Protein AF-0000000069050844 (afdb_homodimer)

Foldseek 3Di:
DPPPPPPPPPPPPPPPVPFDWDKDFADDADPDDGDPDGIDIGGPPDDPVVVVVVVCVVSVHDPPDDDDDDDDDDDDDDPPDDPVVQCVVAPGPNHRDDDDDPDDDHD/DPPPPPPPPPPPPPPPVPFDWDKDFADDADPDDGDPDGIDIDGPPDDPVVVVVVVCVVSVDDPPDDDDDDDDDDDDDDPPDDPVVQCVVAPGPNDRDDDDDPDDDHD

Sequence (214 aa):
MDEELTSEFSTSRVVTENKEKIEILLKATGNAPILKTKKWMVEKEKTVASIHEFLRKLLKLDPSDSLFLYVNQAFAPPPDQTMKNLYDCYNTDGRLILHYCKTQAWGMDEELTSEFSTSRVVTENKEKIEILLKATGNAPILKTKKWMVEKEKTVASIHEFLRKLLKLDPSDSLFLYVNQAFAPPPDQTMKNLYDCYNTDGRLILHYCKTQAWG

Secondary structure (DSSP, 8-state):
--------------------EEEEEEEE-TTSPPPS--EEEEETT-BHHHHHHHHHHHTT--TTS--EEEEEEEE---TT-BHHHHHHHH-BTTBEEEEEESS----/--------------------EEEEEEEE-TTSPPPS--EEEEETT-BHHHHHHHHHHHTT--TTS--EEEEEEEE---TT-BHHHHHHHH-BTTBEEEEEESS----

Structure (mmCIF, N/CA/C/O backbone):
data_AF-0000000069050844-model_v1
#
loop_
_entity.id
_entity.type
_entity.pdbx_description
1 polymer 'Ubiquitin-like protein ATG12'
#
loop_
_atom_site.group_PDB
_atom_site.id
_atom_site.type_symbol
_atom_site.label_atom_id
_atom_site.label_alt_id
_atom_site.label_comp_id
_atom_site.label_asym_id
_atom_site.label_entity_id
_atom_site.label_seq_id
_atom_site.pdbx_PDB_ins_code
_atom_site.Cartn_x
_atom_site.Cartn_y
_atom_site.Cartn_z
_atom_site.occupancy
_atom_site.B_iso_or_equiv
_atom_site.auth_seq_id
_atom_site.auth_comp_id
_atom_site.auth_asym_id
_atom_site.auth_atom_id
_atom_site.pdbx_PDB_model_num
ATOM 1 N N . MET A 1 1 ? 14.102 -75.125 11.586 1 36.41 1 MET A N 1
ATOM 2 C CA . MET A 1 1 ? 14.547 -73.75 11.93 1 36.41 1 MET A CA 1
ATOM 3 C C . MET A 1 1 ? 13.852 -72.75 11.055 1 36.41 1 MET A C 1
ATOM 5 O O . MET A 1 1 ? 14.109 -72.625 9.852 1 36.41 1 MET A O 1
ATOM 9 N N . ASP A 1 2 ? 12.453 -72.438 11.195 1 40.69 2 ASP A N 1
ATOM 10 C CA . ASP A 1 2 ? 11.453 -71.625 10.539 1 40.69 2 ASP A CA 1
ATOM 11 C C . ASP A 1 2 ? 11.859 -70.125 10.555 1 40.69 2 ASP A C 1
ATOM 13 O O . ASP A 1 2 ? 11.914 -69.5 11.617 1 40.69 2 ASP A O 1
ATOM 17 N N . GLU A 1 3 ? 12.953 -69.688 9.82 1 41.38 3 GLU A N 1
ATOM 18 C CA . GLU A 1 3 ? 13.297 -68.312 9.641 1 41.38 3 GLU A CA 1
ATOM 19 C C . GLU A 1 3 ? 12.078 -67.5 9.195 1 41.38 3 GLU A C 1
ATOM 21 O O . GLU A 1 3 ? 11.539 -67.688 8.109 1 41.38 3 GLU A O 1
ATOM 26 N N . GLU A 1 4 ? 11.125 -67.188 10.086 1 44.78 4 GLU A N 1
ATOM 27 C CA . GLU A 1 4 ? 10.109 -66.188 9.906 1 44.78 4 GLU A CA 1
ATOM 28 C C . GLU A 1 4 ? 10.695 -64.875 9.266 1 44.78 4 GLU A C 1
ATOM 30 O O . GLU A 1 4 ? 11.594 -64.25 9.836 1 44.78 4 GLU A O 1
ATOM 35 N N . LEU A 1 5 ? 11.016 -64.875 7.941 1 43.5 5 LEU A N 1
ATOM 36 C CA . LEU A 1 5 ? 11.242 -63.656 7.133 1 43.5 5 LEU A CA 1
ATOM 37 C C . LEU A 1 5 ? 10.25 -62.562 7.5 1 43.5 5 LEU A C 1
ATOM 39 O O . LEU A 1 5 ? 9.055 -62.688 7.227 1 43.5 5 LEU A O 1
ATOM 43 N N . THR A 1 6 ? 10.266 -62.062 8.781 1 43 6 THR A N 1
ATOM 44 C CA . THR A 1 6 ? 9.547 -60.844 9.109 1 43 6 THR A CA 1
ATOM 45 C C . THR A 1 6 ? 9.789 -59.781 8.047 1 43 6 THR A C 1
ATOM 47 O O . THR A 1 6 ? 10.938 -59.469 7.734 1 43 6 THR A O 1
ATOM 50 N N . SER A 1 7 ? 9.156 -59.844 6.863 1 42.69 7 SER A N 1
ATOM 51 C CA . SER A 1 7 ? 9.086 -58.719 5.922 1 42.69 7 SER A CA 1
ATOM 52 C C . SER A 1 7 ? 8.805 -57.406 6.641 1 42.69 7 SER A C 1
ATOM 54 O O . SER A 1 7 ? 7.797 -57.281 7.34 1 42.69 7 SER A O 1
ATOM 56 N N . GLU A 1 8 ? 9.742 -56.75 7.332 1 41.25 8 GLU A N 1
ATOM 57 C CA . GLU A 1 8 ? 9.602 -55.375 7.754 1 41.25 8 GLU A CA 1
ATOM 58 C C . GLU A 1 8 ? 9.078 -54.5 6.617 1 41.25 8 GLU A C 1
ATOM 60 O O . GLU A 1 8 ? 9.742 -54.344 5.59 1 41.25 8 GLU A O 1
ATOM 65 N N . PHE A 1 9 ? 7.859 -54.656 6.156 1 40.16 9 PHE A N 1
ATOM 66 C CA . PHE A 1 9 ? 7.227 -53.625 5.336 1 40.16 9 PHE A CA 1
ATOM 67 C C . PHE A 1 9 ? 7.547 -52.219 5.871 1 40.16 9 PHE A C 1
ATOM 69 O O . PHE A 1 9 ? 7.184 -51.875 7 1 40.16 9 PHE A O 1
ATOM 76 N N . SER A 1 10 ? 8.742 -51.719 5.633 1 43.12 10 SER A N 1
ATOM 77 C CA . SER A 1 10 ? 9.008 -50.281 5.82 1 43.12 10 SER A CA 1
ATOM 78 C C . SER A 1 10 ? 7.801 -49.438 5.406 1 43.12 10 SER A C 1
ATOM 80 O O . SER A 1 10 ? 7.348 -49.5 4.262 1 43.12 10 SER A O 1
ATOM 82 N N . THR A 1 11 ? 6.785 -49.375 6.152 1 45.06 11 THR A N 1
ATOM 83 C CA . THR A 1 11 ? 5.77 -48.344 5.98 1 45.06 11 THR A CA 1
ATOM 84 C C . THR A 1 11 ? 6.41 -47 5.551 1 45.06 11 THR A C 1
ATOM 86 O O . THR A 1 11 ? 7.121 -46.375 6.336 1 45.06 11 THR A O 1
ATOM 89 N N . SER A 1 12 ? 6.914 -46.969 4.43 1 47.62 12 SER A N 1
ATOM 90 C CA . SER A 1 12 ? 7.215 -45.625 3.906 1 47.62 12 SER A CA 1
ATOM 91 C C . SER A 1 12 ? 6.09 -44.656 4.211 1 47.62 12 SER A C 1
ATOM 93 O O . SER A 1 12 ? 4.957 -44.844 3.76 1 47.62 12 SER A O 1
ATOM 95 N N . ARG A 1 13 ? 5.98 -44.125 5.402 1 48.91 13 ARG A N 1
ATOM 96 C CA . ARG A 1 13 ? 5.113 -42.969 5.668 1 48.91 13 ARG A CA 1
ATOM 97 C C . ARG A 1 13 ? 5.152 -41.969 4.516 1 48.91 13 ARG A C 1
ATOM 99 O O . ARG A 1 13 ? 6.203 -41.406 4.223 1 48.91 13 ARG A O 1
ATOM 106 N N . VAL A 1 14 ? 4.449 -42.188 3.512 1 54 14 VAL A N 1
ATOM 107 C CA . VAL A 1 14 ? 4.172 -41.062 2.613 1 54 14 VAL A CA 1
ATOM 108 C C . VAL A 1 14 ? 3.877 -39.812 3.428 1 54 14 VAL A C 1
ATOM 110 O O . VAL A 1 14 ? 2.936 -39.781 4.223 1 54 14 VAL A O 1
ATOM 113 N N . VAL A 1 15 ? 4.82 -39.125 4.043 1 51.12 15 VAL A N 1
ATOM 114 C CA . VAL A 1 15 ? 4.641 -37.812 4.605 1 51.12 15 VAL A CA 1
ATOM 115 C C . VAL A 1 15 ? 3.705 -37 3.719 1 51.12 15 VAL A C 1
ATOM 117 O O . VAL A 1 15 ? 4.023 -36.719 2.557 1 51.12 15 VAL A O 1
ATOM 120 N N . THR A 1 16 ? 2.498 -37.344 3.652 1 56.53 16 THR A N 1
ATOM 121 C CA . THR A 1 16 ? 1.563 -36.406 3.061 1 56.53 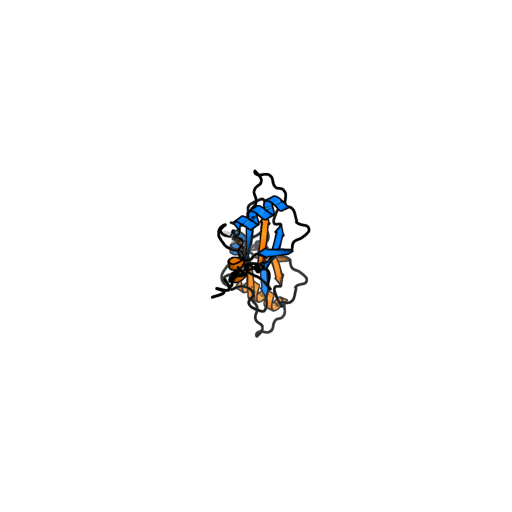16 THR A CA 1
ATOM 122 C C . THR A 1 16 ? 1.941 -34.969 3.434 1 56.53 16 THR A C 1
ATOM 124 O O . THR A 1 16 ? 2.047 -34.625 4.617 1 56.53 16 THR A O 1
ATOM 127 N N . GLU A 1 17 ? 2.951 -34.406 2.697 1 60.12 17 GLU A N 1
ATOM 128 C CA . GLU A 1 17 ? 3.459 -33.062 2.953 1 60.12 17 GLU A CA 1
ATOM 129 C C . GLU A 1 17 ? 2.318 -32.094 3.221 1 60.12 17 GLU A C 1
ATOM 131 O O . GLU A 1 17 ? 1.502 -31.812 2.336 1 60.12 17 GLU A O 1
ATOM 136 N N . ASN A 1 18 ? 1.624 -32.25 4.27 1 70.38 18 ASN A N 1
ATOM 137 C CA . ASN A 1 18 ? 0.7 -31.203 4.695 1 70.38 18 ASN A CA 1
ATOM 138 C C . ASN A 1 18 ? 1.249 -29.812 4.387 1 70.38 18 ASN A C 1
ATOM 140 O O . ASN A 1 18 ? 2.143 -29.312 5.082 1 70.38 18 ASN A O 1
ATOM 144 N N . LYS A 1 19 ? 0.951 -29.375 3.123 1 88.19 19 LYS A N 1
ATOM 145 C CA . LYS A 1 19 ? 1.467 -28.078 2.689 1 88.19 19 LYS A CA 1
ATOM 146 C C . LYS A 1 19 ? 0.766 -26.938 3.418 1 88.19 19 LYS A C 1
ATOM 148 O O . LYS A 1 19 ? -0.441 -26.75 3.264 1 88.19 19 LYS A O 1
ATOM 153 N N . GLU A 1 20 ? 1.451 -26.312 4.297 1 96.62 20 GLU A N 1
ATOM 154 C CA . GLU A 1 20 ? 0.932 -25.141 4.988 1 96.62 20 GLU A CA 1
ATOM 155 C C . GLU A 1 20 ? 0.6 -24.016 4.004 1 96.62 20 GLU A C 1
ATOM 157 O O . GLU A 1 20 ? 1.312 -23.828 3.018 1 96.62 20 GLU A O 1
ATOM 162 N N . LYS A 1 21 ? -0.543 -23.391 4.293 1 98.5 21 LYS A N 1
ATOM 163 C CA . LYS A 1 21 ? -0.986 -22.344 3.381 1 98.5 21 LYS A CA 1
ATOM 164 C C . LYS A 1 21 ? -1.14 -21.016 4.113 1 98.5 21 LYS A C 1
ATOM 166 O O . LYS A 1 21 ? -1.252 -20.984 5.34 1 98.5 21 LYS A O 1
ATOM 171 N N . ILE A 1 22 ? -1.087 -19.938 3.369 1 98.44 22 ILE A N 1
ATOM 172 C CA . ILE A 1 22 ? -1.385 -18.594 3.842 1 98.44 22 ILE A CA 1
ATOM 173 C C . ILE A 1 22 ? -2.488 -17.969 2.984 1 98.44 22 ILE A C 1
ATOM 175 O O . ILE A 1 22 ? -2.723 -18.406 1.854 1 98.44 22 ILE A O 1
ATOM 179 N N . GLU A 1 23 ? -3.117 -17.016 3.545 1 98.62 23 GLU A N 1
ATOM 180 C CA . GLU A 1 23 ? -4.125 -16.281 2.787 1 98.62 23 GLU A CA 1
ATOM 181 C C . GLU A 1 23 ? -3.508 -15.078 2.068 1 98.62 23 GLU A C 1
ATOM 183 O O . GLU A 1 23 ? -2.729 -14.328 2.656 1 98.62 23 GLU A O 1
ATOM 188 N N . ILE A 1 24 ? -3.891 -14.961 0.761 1 98.69 24 ILE A N 1
ATOM 189 C CA . ILE A 1 24 ? -3.516 -13.758 0.02 1 98.69 24 ILE A CA 1
ATOM 190 C C . ILE A 1 24 ? -4.77 -13.062 -0.502 1 98.69 24 ILE A C 1
ATOM 192 O O . ILE A 1 24 ? -5.789 -13.711 -0.749 1 98.69 24 ILE A O 1
ATOM 196 N N . LEU A 1 25 ? -4.727 -11.773 -0.571 1 98.25 25 LEU A N 1
ATOM 197 C CA . LEU A 1 25 ? -5.734 -10.961 -1.237 1 98.25 25 LEU A CA 1
ATOM 198 C C . LEU A 1 25 ? -5.199 -10.398 -2.553 1 98.25 25 LEU A C 1
ATOM 200 O O . LEU A 1 25 ? -4.156 -9.742 -2.574 1 98.25 25 LEU A O 1
ATOM 204 N N . LEU A 1 26 ? -5.883 -10.672 -3.615 1 98.31 26 LEU A N 1
ATOM 205 C CA . LEU A 1 26 ? -5.504 -10.164 -4.93 1 98.31 26 LEU A CA 1
ATOM 206 C C . LEU A 1 26 ? -6.312 -8.922 -5.285 1 98.31 26 LEU A C 1
ATOM 208 O O . LEU A 1 26 ? -7.547 -8.969 -5.316 1 98.31 26 LEU A O 1
ATOM 212 N N . LYS A 1 27 ? -5.594 -7.828 -5.566 1 97.12 27 LYS A N 1
ATOM 213 C CA . LYS A 1 27 ? -6.25 -6.562 -5.875 1 97.12 27 LYS A CA 1
ATOM 214 C C . LYS A 1 27 ? -5.852 -6.059 -7.258 1 97.12 27 LYS A C 1
ATOM 216 O O . LYS A 1 27 ? -4.664 -5.906 -7.555 1 97.12 27 LYS A O 1
ATOM 221 N N . ALA A 1 28 ? -6.879 -5.793 -8.086 1 96.88 28 ALA A N 1
ATOM 222 C CA . ALA A 1 28 ? -6.633 -5.191 -9.398 1 96.88 28 ALA A CA 1
ATOM 223 C C . ALA A 1 28 ? -6.234 -3.727 -9.258 1 96.88 28 ALA A C 1
ATOM 225 O O . ALA A 1 28 ? -6.805 -2.992 -8.453 1 96.88 28 ALA A O 1
ATOM 226 N N . THR A 1 29 ? -5.246 -3.32 -10.047 1 93 29 THR A N 1
ATOM 227 C CA . THR A 1 29 ? -4.793 -1.936 -10.094 1 93 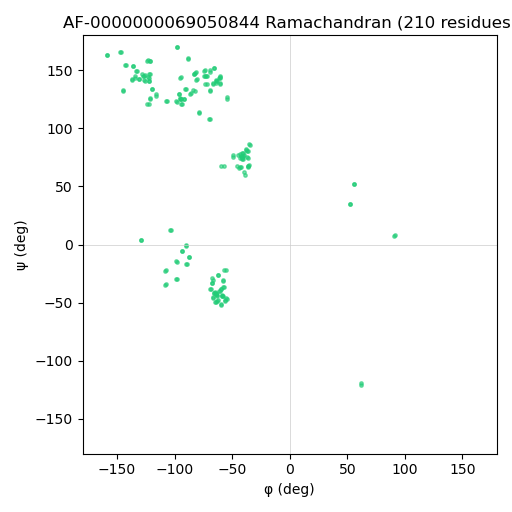29 THR A CA 1
ATOM 228 C C . THR A 1 29 ? -4.809 -1.411 -11.531 1 93 29 THR A C 1
ATOM 230 O O . THR A 1 29 ? -4.52 -2.152 -12.469 1 93 29 THR A O 1
ATOM 233 N N . GLY A 1 30 ? -5.133 -0.081 -11.586 1 87.69 30 GLY A N 1
ATOM 234 C CA . GLY A 1 30 ? -5.207 0.5 -12.914 1 87.69 30 GLY A CA 1
ATOM 235 C C . GLY A 1 30 ? -6.27 -0.144 -13.789 1 87.69 30 GLY A C 1
ATOM 236 O O . GLY A 1 30 ? -7.434 -0.234 -13.391 1 87.69 30 GLY A O 1
ATOM 237 N N . ASN A 1 31 ? -5.781 -0.715 -14.977 1 88.56 31 ASN A N 1
ATOM 238 C CA . ASN A 1 31 ? -6.727 -1.206 -15.969 1 88.56 31 ASN A CA 1
ATOM 239 C C . ASN A 1 31 ? -6.832 -2.729 -15.945 1 88.56 31 ASN A C 1
ATOM 241 O O . ASN A 1 31 ? -7.391 -3.334 -16.859 1 88.56 31 ASN A O 1
ATOM 245 N N . ALA A 1 32 ? -6.332 -3.344 -14.977 1 95.44 32 ALA A N 1
ATOM 246 C CA . ALA A 1 32 ? -6.398 -4.801 -14.898 1 95.44 32 ALA A CA 1
ATOM 247 C C . ALA A 1 32 ? -7.816 -5.27 -14.586 1 95.44 32 ALA A C 1
ATOM 249 O O . ALA A 1 32 ? -8.547 -4.602 -13.844 1 95.44 32 ALA A O 1
ATOM 250 N N . PRO A 1 33 ? -8.234 -6.395 -15.125 1 96.44 33 PRO A N 1
ATOM 251 C CA . PRO A 1 33 ? -9.562 -6.918 -14.812 1 96.44 33 PRO A CA 1
ATOM 252 C C . PRO A 1 33 ? -9.719 -7.301 -13.344 1 96.44 33 PRO A C 1
ATOM 254 O O . PRO A 1 33 ? -8.82 -7.918 -12.766 1 96.44 33 PRO A O 1
ATOM 257 N N . ILE A 1 34 ? -10.875 -7.008 -12.805 1 96.44 34 ILE A N 1
ATOM 258 C CA . ILE A 1 34 ? -11.133 -7.305 -11.398 1 96.44 34 ILE A CA 1
ATOM 259 C C . ILE A 1 34 ? -11.586 -8.758 -11.258 1 96.44 34 ILE A C 1
ATOM 261 O O . ILE A 1 34 ? -12.5 -9.195 -11.953 1 96.44 34 ILE A O 1
ATOM 265 N N . LEU A 1 35 ? -11.023 -9.438 -10.336 1 97.19 35 LEU A N 1
ATOM 266 C CA . LEU A 1 35 ? -11.398 -10.812 -10.047 1 97.19 35 LEU A CA 1
ATOM 267 C C . LEU A 1 35 ? -12.641 -10.867 -9.172 1 97.19 35 LEU A C 1
ATOM 269 O O . LEU A 1 35 ? -12.789 -10.062 -8.25 1 97.19 35 LEU A O 1
ATOM 273 N N . LYS A 1 36 ? -13.508 -11.789 -9.422 1 95.75 36 LYS A N 1
ATOM 274 C CA . LYS A 1 36 ? -14.68 -12.016 -8.586 1 95.75 36 LYS A CA 1
ATOM 275 C C . LYS A 1 36 ? -14.273 -12.461 -7.184 1 95.75 36 LYS A C 1
ATOM 277 O O . LYS A 1 36 ? -14.789 -11.938 -6.191 1 95.75 36 LYS A O 1
ATOM 282 N N . THR A 1 37 ? -13.391 -13.453 -7.148 1 96.62 37 THR A N 1
ATOM 283 C CA . THR A 1 37 ? -12.82 -13.906 -5.883 1 96.62 37 THR A CA 1
ATOM 284 C C . THR A 1 37 ? -11.484 -13.219 -5.609 1 96.62 37 THR A C 1
ATOM 286 O O . THR A 1 37 ? -10.547 -13.352 -6.395 1 96.62 37 THR A O 1
ATOM 289 N N . LYS A 1 38 ? -11.391 -12.609 -4.469 1 96.06 38 LYS A N 1
ATOM 290 C CA . LYS A 1 38 ? -10.172 -11.852 -4.203 1 96.06 38 LYS A CA 1
ATOM 291 C C . LYS A 1 38 ? -9.305 -12.562 -3.162 1 96.06 38 LYS A C 1
ATOM 293 O O . LYS A 1 38 ? -8.117 -12.273 -3.037 1 96.06 38 LYS A O 1
ATOM 298 N N . LYS A 1 39 ? -9.852 -13.398 -2.35 1 97.81 39 LYS A N 1
ATOM 299 C CA . LYS A 1 39 ? -9.125 -14.125 -1.312 1 97.81 39 LYS A CA 1
ATOM 300 C C . LYS A 1 39 ? -8.727 -15.523 -1.794 1 97.81 39 LYS A C 1
ATOM 302 O O . LYS A 1 39 ? -9.547 -16.25 -2.354 1 97.81 39 LYS A O 1
ATOM 307 N N . TRP A 1 40 ? -7.5 -15.812 -1.619 1 98.44 40 TRP A N 1
ATOM 308 C CA . TRP A 1 40 ? -6.98 -17.094 -2.072 1 98.44 40 TRP A CA 1
ATOM 309 C C . TRP A 1 40 ? -6.055 -17.703 -1.025 1 98.44 40 TRP A C 1
ATOM 311 O O . TRP A 1 40 ? -5.262 -17 -0.401 1 98.44 40 TRP A O 1
ATOM 321 N N . MET A 1 41 ? -6.082 -19.031 -0.829 1 98.5 41 MET A N 1
ATOM 322 C CA . MET A 1 41 ? -5.117 -19.766 -0.02 1 98.5 41 MET A CA 1
ATOM 323 C C . MET A 1 41 ? -3.957 -20.266 -0.875 1 98.5 41 MET A C 1
ATOM 325 O O . MET A 1 41 ? -4.164 -20.953 -1.869 1 98.5 41 MET A O 1
ATOM 329 N N . VAL A 1 42 ? -2.811 -19.922 -0.466 1 98.56 42 VAL A N 1
ATOM 330 C CA . VAL A 1 42 ? -1.641 -20.266 -1.263 1 98.56 42 VAL A CA 1
ATOM 331 C C . VAL A 1 42 ? -0.634 -21.016 -0.396 1 98.56 42 VAL A C 1
ATOM 333 O O . VAL A 1 42 ? -0.409 -20.656 0.761 1 98.56 42 VAL A O 1
ATOM 336 N N . GLU A 1 43 ? -0.014 -22.016 -1.009 1 98.5 43 GLU A N 1
ATOM 337 C CA . GLU A 1 43 ? 1.049 -22.719 -0.307 1 98.5 43 GLU A CA 1
ATOM 338 C C . GLU A 1 43 ? 2.23 -21.812 -0.011 1 98.5 43 GLU A C 1
ATOM 340 O O . GLU A 1 43 ? 2.695 -21.078 -0.894 1 98.5 43 GLU A O 1
ATOM 345 N N . LYS A 1 44 ? 2.766 -22.016 1.134 1 97.88 44 LYS A N 1
ATOM 346 C CA . LYS A 1 44 ? 3.822 -21.125 1.622 1 97.88 44 LYS A CA 1
ATOM 347 C C . LYS A 1 44 ? 5.09 -21.281 0.783 1 97.88 44 LYS A C 1
ATOM 349 O O . LYS A 1 44 ? 5.84 -20.312 0.607 1 97.88 44 LYS A O 1
ATOM 354 N N . GLU A 1 45 ? 5.328 -22.422 0.228 1 98.31 45 GLU A N 1
ATOM 355 C CA . GLU A 1 45 ? 6.602 -22.703 -0.427 1 98.31 45 GLU A CA 1
ATOM 356 C C . GLU A 1 45 ? 6.582 -22.266 -1.887 1 98.31 45 GLU A C 1
ATOM 358 O O . GLU A 1 45 ? 7.625 -22.219 -2.541 1 98.31 45 GLU A O 1
ATOM 363 N N . LYS A 1 46 ? 5.449 -21.938 -2.395 1 98.56 46 LYS A N 1
ATOM 364 C CA . LYS A 1 46 ? 5.379 -21.469 -3.77 1 98.56 46 LYS A CA 1
ATOM 365 C C . LYS A 1 46 ? 6.105 -20.125 -3.922 1 98.56 46 LYS A C 1
ATOM 367 O O . LYS A 1 46 ? 6.152 -19.328 -2.984 1 98.56 46 LYS A O 1
ATOM 372 N N . THR A 1 47 ? 6.625 -19.844 -5.117 1 98.88 47 THR A N 1
ATOM 373 C CA . THR A 1 47 ? 7.363 -18.609 -5.395 1 98.88 47 THR A CA 1
ATOM 374 C C . THR A 1 47 ? 6.457 -17.578 -6.059 1 98.88 47 THR A C 1
ATOM 376 O O . THR A 1 47 ? 5.352 -17.906 -6.492 1 98.88 47 THR A O 1
ATOM 379 N N . VAL A 1 48 ? 6.93 -16.375 -6.176 1 98.94 48 VAL A N 1
ATOM 380 C CA . VAL A 1 48 ? 6.25 -15.289 -6.863 1 98.94 48 VAL A CA 1
ATOM 381 C C . VAL A 1 48 ? 6.012 -15.664 -8.32 1 98.94 48 VAL A C 1
ATOM 383 O O . VAL A 1 48 ? 4.941 -15.398 -8.875 1 98.94 48 VAL A O 1
ATOM 386 N N . ALA A 1 49 ? 7.004 -16.344 -8.906 1 98.88 49 ALA A N 1
ATOM 387 C CA . ALA A 1 49 ? 6.879 -16.781 -10.289 1 98.88 49 ALA A CA 1
ATOM 388 C C . ALA A 1 49 ? 5.691 -17.719 -10.469 1 98.88 49 ALA A C 1
ATOM 390 O O . ALA A 1 49 ? 4.953 -17.625 -11.453 1 98.88 49 ALA A O 1
ATOM 391 N N . SER A 1 50 ? 5.512 -18.562 -9.547 1 98.75 50 SER A N 1
ATOM 392 C CA . SER A 1 50 ? 4.387 -19.484 -9.594 1 98.75 50 SER A CA 1
ATOM 393 C C . SER A 1 50 ? 3.055 -18.75 -9.516 1 98.75 50 SER A C 1
ATOM 395 O O . SER A 1 50 ? 2.105 -19.094 -10.219 1 98.75 50 SER A O 1
ATOM 397 N N . ILE A 1 51 ? 2.959 -17.781 -8.664 1 98.81 51 ILE A N 1
ATOM 398 C CA . ILE A 1 51 ? 1.74 -16.984 -8.516 1 98.81 51 ILE A CA 1
ATOM 399 C C . ILE A 1 51 ? 1.48 -16.188 -9.789 1 98.81 51 ILE A C 1
ATOM 401 O O . ILE A 1 51 ? 0.335 -16.078 -10.227 1 98.81 51 ILE A O 1
ATOM 405 N N . HIS A 1 52 ? 2.514 -15.672 -10.297 1 98.75 52 HIS A N 1
ATOM 406 C CA . HIS A 1 52 ? 2.42 -14.945 -11.555 1 98.75 52 HIS A CA 1
ATOM 407 C C . HIS A 1 52 ? 1.822 -15.82 -12.648 1 98.75 52 HIS A C 1
ATOM 409 O O . HIS A 1 52 ? 0.884 -15.406 -13.336 1 98.75 52 HIS A O 1
ATOM 415 N N . GLU A 1 53 ? 2.34 -17.047 -12.797 1 98.69 53 GLU A N 1
ATOM 416 C CA . GLU A 1 53 ? 1.831 -17.969 -13.797 1 98.69 53 GLU A CA 1
ATOM 417 C C . GLU A 1 53 ? 0.375 -18.344 -13.523 1 98.69 53 GLU A C 1
ATOM 419 O O . GLU A 1 53 ? -0.44 -18.406 -14.445 1 98.69 53 GLU A O 1
ATOM 424 N N . PHE A 1 54 ? 0.116 -18.594 -12.273 1 98.62 54 PHE A N 1
ATOM 425 C CA . PHE A 1 54 ? -1.241 -18.891 -11.836 1 98.62 54 PHE A CA 1
ATOM 426 C C . PHE A 1 54 ? -2.205 -17.797 -12.258 1 98.62 54 PHE A C 1
ATOM 428 O O . PHE A 1 54 ? -3.273 -18.078 -12.805 1 98.62 54 PHE A O 1
ATOM 435 N N . LEU A 1 55 ? -1.849 -16.578 -12.047 1 98.56 55 LEU A N 1
ATOM 436 C CA . LEU A 1 55 ? -2.709 -15.438 -12.328 1 98.56 55 LEU A CA 1
ATOM 437 C C . LEU A 1 55 ? -2.906 -15.258 -13.828 1 98.56 55 LEU A C 1
ATOM 439 O O . LEU A 1 55 ? -4.004 -14.922 -14.281 1 98.56 55 LEU A O 1
ATOM 443 N N . ARG A 1 56 ? -1.853 -15.492 -14.586 1 98.56 56 ARG A N 1
ATOM 444 C CA . ARG A 1 56 ? -1.999 -15.422 -16.031 1 98.56 56 ARG A CA 1
ATOM 445 C C . ARG A 1 56 ? -3.059 -16.406 -16.531 1 98.56 56 ARG A C 1
ATOM 447 O O . ARG A 1 56 ? -3.887 -16.062 -17.375 1 98.56 56 ARG A O 1
ATOM 454 N N . LYS A 1 57 ? -3.002 -17.609 -15.977 1 98.38 57 LYS A N 1
ATOM 455 C CA . LYS A 1 57 ? -3.963 -18.641 -16.359 1 98.38 57 LYS A CA 1
ATOM 456 C C . LYS A 1 57 ? -5.375 -18.266 -15.898 1 98.38 57 LYS A C 1
ATOM 458 O O . LYS A 1 57 ? -6.336 -18.422 -16.656 1 98.38 57 LYS A O 1
ATOM 463 N N . LEU A 1 58 ? -5.492 -17.812 -14.656 1 97.81 58 LEU A N 1
ATOM 464 C CA . LEU A 1 58 ? -6.773 -17.438 -14.07 1 97.81 58 LEU A CA 1
ATOM 465 C C . LEU A 1 58 ? -7.457 -16.359 -14.898 1 97.81 58 LEU A C 1
ATOM 467 O O . LEU A 1 58 ? -8.672 -16.406 -15.117 1 97.81 58 LEU A O 1
ATOM 471 N N . LEU A 1 59 ? -6.648 -15.438 -15.445 1 97.94 59 LEU A N 1
ATOM 472 C CA . LEU A 1 59 ? -7.168 -14.289 -16.188 1 97.94 59 LEU A CA 1
ATOM 473 C C . LEU A 1 59 ? -7.223 -14.594 -17.688 1 97.94 59 LEU A C 1
ATOM 475 O O . LEU A 1 59 ? -7.672 -13.766 -18.469 1 97.94 59 LEU A O 1
ATOM 479 N N . LYS A 1 60 ? -6.707 -15.742 -18.016 1 97.81 60 LYS A N 1
ATOM 480 C CA . LYS A 1 60 ? -6.68 -16.188 -19.406 1 97.81 60 LYS A CA 1
ATOM 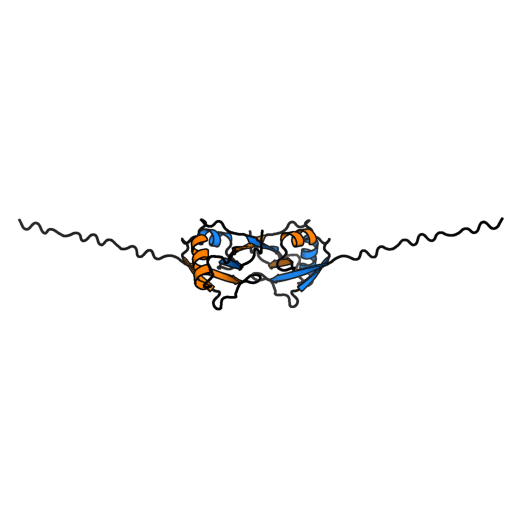481 C C . LYS A 1 60 ? -5.988 -15.164 -20.297 1 97.81 60 LYS A C 1
ATOM 483 O O . LYS A 1 60 ? -6.531 -14.766 -21.328 1 97.81 60 LYS A O 1
ATOM 488 N N . LEU A 1 61 ? -4.824 -14.75 -19.969 1 97.94 61 LEU A N 1
ATOM 489 C CA . LEU A 1 61 ? -4.098 -13.711 -20.672 1 97.94 61 LEU A CA 1
ATOM 490 C C . LEU A 1 61 ? -3.369 -14.281 -21.891 1 97.94 61 LEU A C 1
ATOM 492 O O . LEU A 1 61 ? -2.832 -15.391 -21.828 1 97.94 61 LEU A O 1
ATOM 496 N N . ASP A 1 62 ? -3.305 -13.438 -22.875 1 97.94 62 ASP A N 1
ATOM 497 C CA . ASP A 1 62 ? -2.461 -13.766 -24.016 1 97.94 62 ASP A CA 1
ATOM 498 C C . ASP A 1 62 ? -0.982 -13.727 -23.641 1 97.94 62 ASP A C 1
ATOM 500 O O . ASP A 1 62 ? -0.575 -12.93 -22.797 1 97.94 62 ASP A O 1
ATOM 504 N N . PRO A 1 63 ? -0.184 -14.594 -24.312 1 97 63 PRO A N 1
ATOM 505 C CA . PRO A 1 63 ? 1.256 -14.586 -24.047 1 97 63 PRO A CA 1
ATOM 506 C C . PRO A 1 63 ? 1.889 -13.211 -24.25 1 97 63 PRO A C 1
ATOM 508 O O . PRO A 1 63 ? 2.889 -12.891 -23.594 1 97 63 PRO A O 1
ATOM 511 N N . SER A 1 64 ? 1.278 -12.328 -25.016 1 97.69 64 SER A N 1
ATOM 512 C CA . SER A 1 64 ? 1.838 -11.016 -25.312 1 97.69 64 SER A CA 1
ATOM 513 C C . SER A 1 64 ? 1.403 -9.984 -24.281 1 97.69 64 SER A C 1
ATOM 515 O O . SER A 1 64 ? 1.961 -8.891 -24.203 1 97.69 64 SER A O 1
ATOM 517 N N . ASP A 1 65 ? 0.361 -10.367 -23.547 1 97.75 65 ASP A N 1
ATOM 518 C CA . ASP A 1 65 ? -0.117 -9.438 -22.531 1 97.75 65 ASP A CA 1
ATOM 519 C C . ASP A 1 65 ? 0.914 -9.258 -21.422 1 97.75 65 ASP A C 1
ATOM 521 O O . ASP A 1 65 ? 1.55 -10.227 -21 1 97.75 65 ASP A O 1
ATOM 525 N N . SER A 1 66 ? 1.037 -7.984 -21 1 97.75 66 SER A N 1
ATOM 526 C CA . SER A 1 66 ? 1.851 -7.734 -19.812 1 97.75 66 SER A CA 1
ATOM 527 C C . SER A 1 66 ? 1.056 -7.984 -18.547 1 97.75 66 SER A C 1
ATOM 529 O O . SER A 1 66 ? -0.17 -7.848 -18.531 1 97.75 66 SER A O 1
ATOM 531 N N . LEU A 1 67 ? 1.771 -8.43 -17.547 1 98.06 67 LEU A N 1
ATOM 532 C CA . LEU A 1 67 ? 1.237 -8.562 -16.188 1 98.06 67 LEU A CA 1
ATOM 533 C C . LEU A 1 67 ? 2.307 -8.242 -15.148 1 98.06 67 LEU A C 1
ATOM 535 O O . LEU A 1 67 ? 3.43 -8.75 -15.234 1 98.06 67 LEU A O 1
ATOM 539 N N . PHE A 1 68 ? 1.914 -7.43 -14.188 1 98 68 PHE A N 1
ATOM 540 C CA . PHE A 1 68 ? 2.795 -7.055 -13.086 1 98 68 PHE A CA 1
ATOM 541 C C . PHE A 1 68 ? 2.174 -7.426 -11.75 1 98 68 PHE A C 1
ATOM 543 O O . PHE A 1 68 ? 0.963 -7.293 -11.562 1 98 68 PHE A O 1
ATOM 550 N N . LEU A 1 69 ? 3.025 -7.883 -10.898 1 98.25 69 LEU A N 1
ATOM 551 C CA . LEU A 1 69 ? 2.645 -8.219 -9.523 1 98.25 69 LEU A CA 1
ATOM 552 C C . LEU A 1 69 ? 3.436 -7.387 -8.523 1 98.25 69 LEU A C 1
ATOM 554 O O . LEU A 1 69 ? 4.648 -7.215 -8.672 1 98.25 69 LEU A O 1
ATOM 558 N N . TYR A 1 70 ? 2.707 -6.84 -7.52 1 97.94 70 TYR A N 1
ATOM 559 C CA . TYR A 1 70 ? 3.34 -6.027 -6.488 1 97.94 70 TYR A CA 1
ATOM 560 C C . TYR A 1 70 ? 2.914 -6.48 -5.098 1 97.94 70 TYR A C 1
ATOM 562 O O . TYR A 1 70 ? 1.751 -6.828 -4.883 1 97.94 70 TYR A O 1
ATOM 570 N N . VAL A 1 71 ? 3.818 -6.445 -4.176 1 98.06 71 VAL A N 1
ATOM 571 C CA . VAL A 1 71 ? 3.496 -6.621 -2.766 1 98.06 71 VAL A CA 1
ATOM 572 C C . VAL A 1 71 ? 3.104 -5.277 -2.154 1 98.06 71 VAL A C 1
ATOM 574 O O . VAL A 1 71 ? 3.803 -4.277 -2.332 1 98.06 71 VAL A O 1
ATOM 577 N N . ASN A 1 72 ? 1.979 -5.301 -1.479 1 95.5 72 ASN A N 1
ATOM 578 C CA . ASN A 1 72 ? 1.57 -4.102 -0.755 1 95.5 72 ASN A CA 1
ATOM 579 C C . ASN A 1 72 ? 2.484 -3.824 0.435 1 95.5 72 ASN A C 1
ATOM 581 O O . ASN A 1 72 ? 2.752 -4.719 1.238 1 95.5 72 ASN A O 1
ATOM 585 N N . GLN A 1 73 ? 2.877 -2.609 0.506 1 93.75 73 GLN A N 1
ATOM 586 C CA . GLN A 1 73 ? 3.676 -2.178 1.65 1 93.75 73 GLN A CA 1
ATOM 587 C C . GLN A 1 73 ? 3.379 -0.726 2.012 1 93.75 73 GLN A C 1
ATOM 589 O O . GLN A 1 73 ? 2.594 -0.06 1.334 1 93.75 73 GLN A O 1
ATOM 594 N N . ALA A 1 74 ? 3.795 -0.314 3.164 1 94.94 74 ALA A N 1
ATOM 595 C CA . ALA A 1 74 ? 3.783 1.086 3.582 1 94.94 74 ALA A CA 1
ATOM 596 C C . ALA A 1 74 ? 5.016 1.421 4.414 1 94.94 74 ALA A C 1
ATOM 598 O O . ALA A 1 74 ? 5.695 0.523 4.918 1 94.94 74 ALA A O 1
ATOM 599 N N . PHE A 1 75 ? 5.402 2.678 4.41 1 95.56 75 PHE A N 1
ATOM 600 C CA . PHE A 1 75 ? 6.535 3.096 5.227 1 95.56 75 PHE A CA 1
ATOM 601 C C . PHE A 1 75 ? 6.23 4.406 5.945 1 95.56 75 PHE A C 1
ATOM 603 O O . PHE A 1 75 ? 5.398 5.191 5.484 1 95.56 75 PHE A O 1
ATOM 610 N N . ALA A 1 76 ? 6.91 4.559 7.078 1 97.5 76 ALA A N 1
ATOM 611 C CA . ALA A 1 76 ? 6.797 5.828 7.797 1 97.5 76 ALA A CA 1
ATOM 612 C C . ALA A 1 76 ? 7.668 6.902 7.148 1 97.5 76 ALA A C 1
ATOM 614 O O . ALA A 1 76 ? 8.898 6.812 7.172 1 97.5 76 ALA A O 1
ATOM 615 N N . PRO A 1 77 ? 7.02 7.875 6.602 1 98.19 77 PRO A N 1
ATOM 616 C CA . PRO A 1 77 ? 7.84 8.922 5.992 1 98.19 77 PRO A CA 1
ATOM 617 C C . PRO A 1 77 ? 8.516 9.82 7.031 1 98.19 77 PRO A C 1
ATOM 619 O O . PRO A 1 77 ? 7.977 10.016 8.125 1 98.19 77 PRO A O 1
ATOM 622 N N . PRO A 1 78 ? 9.719 10.398 6.711 1 98.5 78 PRO A N 1
ATOM 623 C CA . PRO A 1 78 ? 10.352 11.352 7.629 1 98.5 78 PRO A CA 1
ATOM 624 C C . PRO A 1 78 ? 9.492 12.586 7.871 1 98.5 78 PRO A C 1
ATOM 626 O O . PRO A 1 78 ? 8.844 13.086 6.945 1 98.5 78 PRO A O 1
ATOM 629 N N . PRO A 1 79 ? 9.516 13.062 9.062 1 98.62 79 PRO A N 1
ATOM 630 C CA . PRO A 1 79 ? 8.633 14.172 9.43 1 98.62 79 PRO A CA 1
ATOM 631 C C . PRO A 1 79 ? 8.922 15.438 8.633 1 98.62 79 PRO A C 1
ATOM 633 O O . PRO A 1 79 ? 8.031 16.266 8.438 1 98.62 79 PRO A O 1
ATOM 636 N N . ASP A 1 80 ? 10.195 15.594 8.141 1 98.81 80 ASP A N 1
ATOM 637 C CA . ASP A 1 80 ? 10.57 16.844 7.469 1 98.81 80 ASP A CA 1
ATOM 638 C C . ASP A 1 80 ? 10.297 16.75 5.969 1 98.81 80 ASP A C 1
ATOM 640 O O . ASP A 1 80 ? 10.461 17.734 5.246 1 98.81 80 ASP A O 1
ATOM 644 N N . GLN A 1 81 ? 9.812 15.656 5.477 1 98.62 81 GLN A N 1
ATOM 645 C CA . GLN A 1 81 ? 9.5 15.5 4.059 1 98.62 81 GLN A CA 1
ATOM 646 C C . GLN A 1 81 ? 8.25 16.281 3.682 1 98.62 81 GLN A C 1
ATOM 648 O O . GLN A 1 81 ? 7.266 16.281 4.43 1 98.62 81 GLN A O 1
ATOM 653 N N . THR A 1 82 ? 8.25 16.797 2.498 1 98.81 82 THR A N 1
ATOM 654 C CA . THR A 1 82 ? 7.094 17.562 2.041 1 98.81 82 THR A CA 1
ATOM 655 C C . THR A 1 82 ? 6.066 16.641 1.38 1 98.81 82 THR A C 1
ATOM 657 O O . THR A 1 82 ? 6.418 15.586 0.846 1 98.81 82 THR A O 1
ATOM 660 N N . MET A 1 83 ? 4.844 17.125 1.294 1 98.75 83 MET A N 1
ATOM 661 C CA . MET A 1 83 ? 3.773 16.406 0.612 1 98.75 83 MET A CA 1
ATOM 662 C C . MET A 1 83 ? 4.039 16.328 -0.888 1 98.75 83 MET A C 1
ATOM 664 O O . MET A 1 83 ? 3.73 15.32 -1.526 1 98.75 83 MET A O 1
ATOM 668 N N . LYS A 1 84 ? 4.652 17.328 -1.38 1 98.5 84 LYS A N 1
ATOM 669 C CA . LYS A 1 84 ? 5.027 17.344 -2.791 1 98.5 84 LYS A CA 1
ATOM 670 C C . LYS A 1 84 ? 5.953 16.172 -3.121 1 98.5 84 LYS A C 1
ATOM 672 O O . LYS A 1 84 ? 5.719 15.445 -4.086 1 98.5 84 LYS A O 1
ATOM 677 N N . ASN A 1 85 ? 7 16.047 -2.342 1 98.31 85 ASN A N 1
ATOM 678 C CA . ASN A 1 85 ? 7.977 14.992 -2.588 1 98.31 85 ASN A CA 1
ATOM 679 C C . ASN A 1 85 ? 7.332 13.609 -2.541 1 98.31 85 ASN A C 1
ATOM 681 O O . ASN A 1 85 ? 7.586 12.773 -3.406 1 98.31 85 ASN A O 1
ATOM 685 N N . LEU A 1 86 ? 6.527 13.414 -1.57 1 98.44 86 LEU A N 1
ATOM 686 C CA . LEU A 1 86 ? 5.84 12.141 -1.432 1 98.44 86 LEU A CA 1
ATOM 687 C C . LEU A 1 86 ? 4.902 11.891 -2.607 1 98.44 86 LEU A C 1
ATOM 689 O O . LEU A 1 86 ? 4.859 10.789 -3.156 1 98.44 86 LEU A O 1
ATOM 693 N N . TYR A 1 87 ? 4.238 12.891 -2.984 1 97.81 87 TYR A N 1
ATOM 694 C CA . TYR A 1 87 ? 3.309 12.773 -4.102 1 97.81 87 TYR A CA 1
ATOM 695 C C . TYR A 1 87 ? 4.043 12.406 -5.387 1 97.81 87 TYR A C 1
ATOM 697 O O . TYR A 1 87 ? 3.607 11.516 -6.121 1 97.81 87 TYR A O 1
ATOM 705 N N . ASP A 1 88 ? 5.125 13.102 -5.688 1 96.44 88 ASP A N 1
ATOM 706 C CA . ASP A 1 88 ? 5.883 12.883 -6.914 1 96.44 88 ASP A CA 1
ATOM 707 C C . ASP A 1 88 ? 6.379 11.438 -7.004 1 96.44 88 ASP A C 1
ATOM 709 O O . ASP A 1 88 ? 6.445 10.867 -8.094 1 96.44 88 ASP A O 1
ATOM 713 N N . CYS A 1 89 ? 6.633 10.82 -5.914 1 94.69 89 CYS A N 1
ATOM 714 C CA . CYS A 1 89 ? 7.254 9.5 -5.914 1 94.69 89 CYS A CA 1
ATOM 715 C C . CYS A 1 89 ? 6.211 8.406 -5.738 1 94.69 89 CYS A C 1
ATOM 717 O O . CYS A 1 89 ? 6.363 7.305 -6.273 1 94.69 89 CYS A O 1
ATOM 719 N N . TYR A 1 90 ? 5.137 8.734 -5.039 1 94.62 90 TYR A N 1
ATOM 720 C CA . TYR A 1 90 ? 4.328 7.621 -4.566 1 94.62 90 TYR A CA 1
ATOM 721 C C . TYR A 1 90 ? 2.859 7.82 -4.93 1 94.62 90 TYR A C 1
ATOM 723 O O . TYR A 1 90 ? 1.996 7.059 -4.488 1 94.62 90 TYR A O 1
ATOM 731 N N . ASN A 1 91 ? 2.584 8.82 -5.613 1 94.12 91 ASN A N 1
ATOM 732 C CA . ASN A 1 91 ? 1.183 8.953 -5.992 1 94.12 91 ASN A CA 1
ATOM 733 C C . ASN A 1 91 ? 0.715 7.758 -6.828 1 94.12 91 ASN A C 1
ATOM 735 O O . ASN A 1 91 ? 1.511 7.145 -7.539 1 94.12 91 ASN A O 1
ATOM 739 N N . THR A 1 92 ? -0.388 7.355 -6.707 1 88.19 92 THR A N 1
ATOM 740 C CA . THR A 1 92 ? -1.044 6.324 -7.504 1 88.19 92 THR A CA 1
ATOM 741 C C . THR A 1 92 ? -2.336 6.855 -8.117 1 88.19 92 THR A C 1
ATOM 743 O O . THR A 1 92 ? -3.24 7.289 -7.398 1 88.19 92 THR A O 1
ATOM 746 N N . ASP A 1 93 ? -2.328 6.781 -9.438 1 87.44 93 ASP A N 1
ATOM 747 C CA . ASP A 1 93 ? -3.502 7.246 -10.172 1 87.44 93 ASP A CA 1
ATOM 748 C C . ASP A 1 93 ? -3.881 8.664 -9.75 1 87.44 93 ASP A C 1
ATOM 750 O O . ASP A 1 93 ? -5.051 8.953 -9.492 1 87.44 93 ASP A O 1
ATOM 754 N N . GLY A 1 94 ? -2.916 9.523 -9.438 1 91.25 94 GLY A N 1
ATOM 755 C CA . GLY A 1 94 ? -3.107 10.953 -9.234 1 91.25 94 GLY A CA 1
ATOM 756 C C . GLY A 1 94 ? -3.402 11.32 -7.793 1 91.25 94 GLY A C 1
ATOM 757 O O . GLY A 1 94 ? -3.691 12.477 -7.492 1 91.25 94 GLY A O 1
ATOM 758 N N . ARG A 1 95 ? -3.316 10.406 -6.855 1 96.62 95 ARG A N 1
ATOM 759 C CA . ARG A 1 95 ? -3.553 10.672 -5.438 1 96.62 95 ARG A CA 1
ATOM 760 C C . ARG A 1 95 ? -2.465 10.039 -4.574 1 96.62 95 ARG A C 1
ATOM 762 O O . ARG A 1 95 ? -1.983 8.945 -4.879 1 96.62 95 ARG A O 1
ATOM 769 N N . LEU A 1 96 ? -2.178 10.773 -3.521 1 97.81 96 LEU A N 1
ATOM 770 C CA . LEU A 1 96 ? -1.285 10.195 -2.52 1 97.81 96 LEU A CA 1
ATOM 771 C C . LEU A 1 96 ? -2.08 9.531 -1.402 1 97.81 96 LEU A C 1
ATOM 773 O O . LEU A 1 96 ? -2.895 10.172 -0.742 1 97.81 96 LEU A O 1
ATOM 777 N N . ILE A 1 97 ? -1.846 8.258 -1.218 1 97.81 97 ILE A N 1
ATOM 778 C CA . ILE A 1 97 ? -2.559 7.523 -0.178 1 97.81 97 ILE A CA 1
ATOM 779 C C . ILE A 1 97 ? -1.717 7.484 1.096 1 97.81 97 ILE A C 1
ATOM 781 O O . ILE A 1 97 ? -0.562 7.051 1.07 1 97.81 97 ILE A O 1
ATOM 785 N N . LEU A 1 98 ? -2.283 7.918 2.166 1 98.44 98 LEU A N 1
ATOM 786 C CA . LEU A 1 98 ? -1.687 7.844 3.496 1 98.44 98 LEU A CA 1
ATOM 787 C C . LEU A 1 98 ? -2.518 6.957 4.418 1 98.44 98 LEU A C 1
ATOM 789 O O . LEU A 1 98 ? -3.738 7.105 4.496 1 98.44 98 LEU A O 1
ATOM 793 N N . HIS A 1 99 ? -1.818 6.043 5.031 1 98 99 HIS A N 1
ATOM 794 C CA . HIS A 1 99 ? -2.439 5.234 6.07 1 98 99 HIS A CA 1
ATOM 795 C C . HIS A 1 99 ? -2.166 5.809 7.457 1 98 99 HIS A C 1
ATOM 797 O O . HIS A 1 99 ? -1.059 6.273 7.73 1 98 99 HIS A O 1
ATOM 803 N N . TYR A 1 100 ? -3.125 5.715 8.297 1 98.19 100 TYR A N 1
ATOM 804 C CA . TYR A 1 100 ? -2.924 6.117 9.68 1 98.19 100 TYR A CA 1
ATOM 805 C C . TYR A 1 100 ? -3.463 5.062 10.641 1 98.19 100 TYR A C 1
ATOM 807 O O . TYR A 1 100 ? -4.445 4.383 10.336 1 98.19 100 TYR A O 1
ATOM 815 N N . CYS A 1 101 ? -2.807 4.961 11.828 1 97.38 101 CYS A N 1
ATOM 816 C CA . CYS A 1 101 ? -3.184 3.982 12.836 1 97.38 101 CYS A CA 1
ATOM 817 C C . CYS A 1 101 ? -2.68 4.398 14.211 1 97.38 101 CYS A C 1
ATOM 819 O O . CYS A 1 101 ? -1.797 5.25 14.328 1 97.38 101 CYS A O 1
ATOM 821 N N . LYS A 1 102 ? -3.285 3.756 15.227 1 96.75 102 LYS A N 1
ATOM 822 C CA . LYS A 1 102 ? -2.902 4.07 16.609 1 96.75 102 LYS A CA 1
ATOM 823 C C . LYS A 1 102 ? -1.908 3.047 17.141 1 96.75 102 LYS A C 1
ATOM 825 O O . LYS A 1 102 ? -1.363 3.221 18.234 1 96.75 102 LYS A O 1
ATOM 830 N N . THR A 1 103 ? -1.78 1.905 16.453 1 94 103 THR A N 1
ATOM 831 C CA . THR A 1 103 ? -0.761 0.899 16.734 1 94 103 THR A CA 1
ATOM 832 C C . THR A 1 103 ? 0.105 0.652 15.5 1 94 103 THR A C 1
ATOM 834 O O . THR A 1 103 ? -0.376 0.739 14.367 1 94 103 THR A O 1
ATOM 837 N N . GLN A 1 104 ? 1.44 0.414 15.789 1 89.5 104 GLN A N 1
ATOM 838 C CA . GLN A 1 104 ? 2.342 0.195 14.664 1 89.5 104 GLN A CA 1
ATOM 839 C C . GLN A 1 104 ? 1.832 -0.925 13.758 1 89.5 104 GLN A C 1
ATOM 841 O O . GLN A 1 104 ? 1.585 -2.039 14.227 1 89.5 104 GLN A O 1
ATOM 846 N N . ALA A 1 105 ? 1.7 -0.577 12.484 1 85.88 105 ALA A N 1
ATOM 847 C CA . ALA A 1 105 ? 1.156 -1.55 11.539 1 85.88 105 ALA A CA 1
ATOM 848 C C . ALA A 1 105 ? 2.246 -2.092 10.617 1 85.88 105 ALA A C 1
ATOM 850 O O . ALA A 1 105 ? 2.197 -3.252 10.203 1 85.88 105 ALA A O 1
ATOM 851 N N . TRP A 1 106 ? 3.121 -1.242 10.336 1 85.88 106 TRP A N 1
ATOM 852 C CA . TRP A 1 106 ? 4.242 -1.623 9.492 1 85.88 106 TRP A CA 1
ATOM 853 C C . TRP A 1 106 ? 5.57 -1.249 10.141 1 85.88 106 TRP A C 1
ATOM 855 O O . TRP A 1 106 ? 5.676 -0.213 10.797 1 85.88 106 TRP A O 1
ATOM 865 N N . GLY A 1 107 ? 6.641 -1.972 9.984 1 77.31 107 GLY A N 1
ATOM 866 C CA . GLY A 1 107 ? 7.957 -1.743 10.555 1 77.31 107 GLY A CA 1
ATOM 867 C C . GLY A 1 107 ? 9.086 -2.314 9.719 1 77.31 107 GLY A C 1
ATOM 868 O O . GLY A 1 107 ? 8.844 -3.137 8.828 1 77.31 107 GLY A O 1
ATOM 869 N N . MET B 1 1 ? 8.625 75.688 -8.922 1 36.19 1 MET B N 1
ATOM 870 C CA . MET B 1 1 ? 9.148 74.375 -9.336 1 36.19 1 MET B CA 1
ATOM 871 C C . MET B 1 1 ? 8.469 73.25 -8.562 1 36.19 1 MET B C 1
ATOM 873 O O . MET B 1 1 ? 8.641 73.125 -7.348 1 36.19 1 MET B O 1
ATOM 877 N N . ASP B 1 2 ? 7.133 72.875 -8.836 1 40 2 ASP B N 1
ATOM 878 C CA . ASP B 1 2 ? 6.156 71.938 -8.32 1 40 2 ASP B CA 1
ATOM 879 C C . ASP B 1 2 ? 6.703 70.5 -8.375 1 40 2 ASP B C 1
ATOM 881 O O . ASP B 1 2 ? 6.914 69.938 -9.453 1 40 2 ASP B O 1
ATOM 885 N N . GLU B 1 3 ? 7.77 70.125 -7.566 1 41.19 3 GLU B N 1
ATOM 886 C CA . GLU B 1 3 ? 8.211 68.75 -7.422 1 41.19 3 GLU B CA 1
ATOM 887 C C . GLU B 1 3 ? 7.031 67.812 -7.121 1 41.19 3 GLU B C 1
ATOM 889 O O . GLU B 1 3 ? 6.371 67.938 -6.09 1 41.19 3 GLU B O 1
ATOM 894 N N . GLU B 1 4 ? 6.191 67.438 -8.109 1 43.97 4 GLU B N 1
ATOM 895 C CA . GLU B 1 4 ? 5.262 66.312 -8.086 1 43.97 4 GLU B CA 1
ATOM 896 C C . GLU B 1 4 ? 5.898 65.125 -7.441 1 43.97 4 GLU B C 1
ATOM 898 O O . GLU B 1 4 ? 6.898 64.562 -7.941 1 43.97 4 GLU B O 1
ATOM 903 N N . LEU B 1 5 ? 6.105 65.062 -6.094 1 42.91 5 LEU B N 1
ATOM 904 C CA . LEU B 1 5 ? 6.344 63.875 -5.316 1 42.91 5 LEU B CA 1
ATOM 905 C C . LEU B 1 5 ? 5.484 62.719 -5.824 1 42.91 5 LEU B C 1
ATOM 907 O O 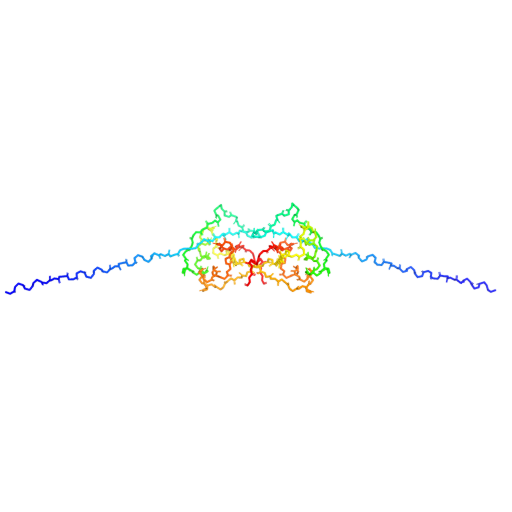. LEU B 1 5 ? 4.262 62.719 -5.656 1 42.91 5 LEU B O 1
ATOM 911 N N . THR B 1 6 ? 5.609 62.281 -7.133 1 42.62 6 THR B N 1
ATOM 912 C CA . THR B 1 6 ? 5.035 61.031 -7.566 1 42.62 6 THR B CA 1
ATOM 913 C C . THR B 1 6 ? 5.293 59.938 -6.535 1 42.62 6 THR B C 1
ATOM 915 O O . THR B 1 6 ? 6.438 59.719 -6.129 1 42.62 6 THR B O 1
ATOM 918 N N . SER B 1 7 ? 4.555 59.875 -5.414 1 42.12 7 SER B N 1
ATOM 919 C CA . SER B 1 7 ? 4.492 58.719 -4.527 1 42.12 7 SER B CA 1
ATOM 920 C C . SER B 1 7 ? 4.422 57.406 -5.316 1 42.12 7 SER B C 1
ATOM 922 O O . SER B 1 7 ? 3.504 57.219 -6.113 1 42.12 7 SER B O 1
ATOM 924 N N . GLU B 1 8 ? 5.492 56.906 -5.938 1 41.97 8 GLU B N 1
ATOM 925 C CA . GLU B 1 8 ? 5.539 55.531 -6.398 1 41.97 8 GLU B CA 1
ATOM 926 C C . GLU B 1 8 ? 4.996 54.562 -5.34 1 41.97 8 GLU B C 1
ATOM 928 O O . GLU B 1 8 ? 5.566 54.438 -4.258 1 41.97 8 GLU B O 1
ATOM 933 N N . PHE B 1 9 ? 3.729 54.594 -4.988 1 40.06 9 PHE B N 1
ATOM 934 C CA . PHE B 1 9 ? 3.133 53.469 -4.266 1 40.06 9 PHE B CA 1
ATOM 935 C C . PHE B 1 9 ? 3.635 52.156 -4.812 1 40.06 9 PHE B C 1
ATOM 937 O O . PHE B 1 9 ? 3.4 51.812 -5.98 1 40.06 9 PHE B O 1
ATOM 944 N N . SER B 1 10 ? 4.836 51.75 -4.488 1 43.34 10 SER B N 1
ATOM 945 C CA . SER B 1 10 ? 5.246 50.344 -4.68 1 43.34 10 SER B CA 1
ATOM 946 C C . SER B 1 10 ? 4.094 49.406 -4.395 1 43.34 10 SER B C 1
ATOM 948 O O . SER B 1 10 ? 3.543 49.406 -3.293 1 43.34 10 SER B O 1
ATOM 950 N N . THR B 1 11 ? 3.137 49.281 -5.223 1 45.28 11 THR B N 1
ATOM 951 C CA . THR B 1 11 ? 2.217 48.156 -5.164 1 45.28 11 THR B CA 1
ATOM 952 C C . THR B 1 11 ? 2.947 46.875 -4.746 1 45.28 11 THR B C 1
ATOM 954 O O . THR B 1 11 ? 3.752 46.344 -5.512 1 45.28 11 THR B O 1
ATOM 957 N N . SER B 1 12 ? 3.385 46.844 -3.596 1 47.91 12 SER B N 1
ATOM 958 C CA . SER B 1 12 ? 3.766 45.5 -3.096 1 47.91 12 SER B CA 1
ATOM 959 C C . SER B 1 12 ? 2.758 44.438 -3.518 1 47.91 12 SER B C 1
ATOM 961 O O . SER B 1 12 ? 1.583 44.531 -3.15 1 47.91 12 SER B O 1
ATOM 963 N N . ARG B 1 13 ? 2.793 43.969 -4.73 1 48.91 13 ARG B N 1
ATOM 964 C CA . ARG B 1 13 ? 2.055 42.781 -5.098 1 48.91 13 ARG B CA 1
ATOM 965 C C . ARG B 1 13 ? 2.088 41.75 -3.975 1 48.91 13 ARG B C 1
ATOM 967 O O . ARG B 1 13 ? 3.156 41.25 -3.613 1 48.91 13 ARG B O 1
ATOM 974 N N . VAL B 1 14 ? 1.297 41.844 -3.025 1 54.47 14 VAL B N 1
ATOM 975 C CA . VAL B 1 14 ? 1.042 40.688 -2.178 1 54.47 14 VAL B CA 1
ATOM 976 C C . VAL B 1 14 ? 0.911 39.438 -3.041 1 54.47 14 VAL B C 1
ATOM 978 O O . VAL B 1 14 ? 0.035 39.375 -3.906 1 54.47 14 VAL B O 1
ATOM 981 N N . VAL B 1 15 ? 1.946 38.906 -3.592 1 51.75 15 VAL B N 1
ATOM 982 C CA . VAL B 1 15 ? 1.928 37.562 -4.207 1 51.75 15 VAL B CA 1
ATOM 983 C C . VAL B 1 15 ? 1.004 36.656 -3.416 1 51.75 15 VAL B C 1
ATOM 985 O O . VAL B 1 15 ? 1.255 36.375 -2.242 1 51.75 15 VAL B O 1
ATOM 988 N N . THR B 1 16 ? -0.24 36.906 -3.449 1 57.09 16 THR B N 1
ATOM 989 C CA . THR B 1 16 ? -1.126 35.844 -2.945 1 57.09 16 THR B CA 1
ATOM 990 C C . THR B 1 16 ? -0.602 34.469 -3.322 1 57.09 16 THR B C 1
ATOM 992 O O . THR B 1 16 ? -0.395 34.188 -4.5 1 57.09 16 THR B O 1
ATOM 995 N N . GLU B 1 17 ? 0.404 33.969 -2.525 1 60.22 17 GLU B N 1
ATOM 996 C CA . GLU B 1 17 ? 1.037 32.688 -2.771 1 60.22 17 GLU B CA 1
ATOM 997 C C . GLU B 1 17 ? 0.003 31.625 -3.133 1 60.22 17 GLU B C 1
ATOM 999 O O . GLU B 1 17 ? -0.852 31.281 -2.314 1 60.22 17 GLU B O 1
ATOM 1004 N N . ASN B 1 18 ? -0.626 31.75 -4.227 1 70.69 18 ASN B N 1
ATOM 1005 C CA . ASN B 1 18 ? -1.428 30.641 -4.723 1 70.69 18 ASN B CA 1
ATOM 1006 C C . ASN B 1 18 ? -0.793 29.297 -4.383 1 70.69 18 ASN B C 1
ATOM 1008 O O . ASN B 1 18 ? 0.189 28.891 -5.008 1 70.69 18 ASN B O 1
ATOM 1012 N N . LYS B 1 19 ? -1.14 28.844 -3.141 1 88.19 19 LYS B N 1
ATOM 1013 C CA . LYS B 1 19 ? -0.555 27.578 -2.678 1 88.19 19 LYS B CA 1
ATOM 1014 C C . LYS B 1 19 ? -1.111 26.391 -3.463 1 88.19 19 LYS B C 1
ATOM 1016 O O . LYS B 1 19 ? -2.311 26.109 -3.402 1 88.19 19 LYS B O 1
ATOM 1021 N N . GLU B 1 20 ? -0.323 25.828 -4.289 1 96.62 20 GLU B N 1
ATOM 1022 C CA . GLU B 1 20 ? -0.696 24.625 -5.027 1 96.62 20 GLU B CA 1
ATOM 1023 C C . GLU B 1 20 ? -1.008 23.469 -4.078 1 96.62 20 GLU B C 1
ATOM 1025 O O . GLU B 1 20 ? -0.351 23.312 -3.045 1 96.62 20 GLU B O 1
ATOM 1030 N N . LYS B 1 21 ? -2.076 22.766 -4.453 1 98.5 21 LYS B N 1
ATOM 1031 C CA . LYS B 1 21 ? -2.498 21.672 -3.586 1 98.5 21 LYS B CA 1
ATOM 1032 C C . LYS B 1 21 ? -2.49 20.344 -4.332 1 98.5 21 LYS B C 1
ATOM 1034 O O . LYS B 1 21 ? -2.518 20.312 -5.5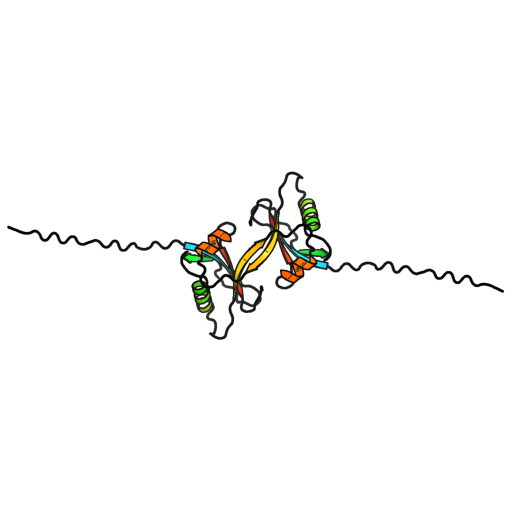66 1 98.5 21 LYS B O 1
ATOM 1039 N N . ILE B 1 22 ? -2.404 19.266 -3.596 1 98.38 22 ILE B N 1
ATOM 1040 C CA . ILE B 1 22 ? -2.561 17.906 -4.094 1 98.38 22 ILE B CA 1
ATOM 1041 C C . ILE B 1 22 ? -3.67 17.203 -3.324 1 98.38 22 ILE B C 1
ATOM 1043 O O . ILE B 1 22 ? -4.016 17.594 -2.209 1 98.38 22 ILE B O 1
ATOM 1047 N N . GLU B 1 23 ? -4.188 16.188 -3.93 1 98.62 23 GLU B N 1
ATOM 1048 C CA . GLU B 1 23 ? -5.188 15.375 -3.252 1 98.62 23 GLU B CA 1
ATOM 1049 C C . GLU B 1 23 ? -4.531 14.219 -2.492 1 98.62 23 GLU B C 1
ATOM 1051 O O . GLU B 1 23 ? -3.652 13.539 -3.025 1 98.62 23 GLU B O 1
ATOM 1056 N N . ILE B 1 24 ? -5 14.062 -1.223 1 98.62 24 ILE B N 1
ATOM 1057 C CA . ILE B 1 24 ? -4.582 12.891 -0.462 1 98.62 24 ILE B CA 1
ATOM 1058 C C . ILE B 1 24 ? -5.809 12.094 -0.031 1 98.62 24 ILE B C 1
ATOM 1060 O O . ILE B 1 24 ? -6.891 12.656 0.152 1 98.62 24 ILE B O 1
ATOM 1064 N N . LEU B 1 25 ? -5.668 10.797 0.043 1 98.31 25 LEU B N 1
ATOM 1065 C CA . LEU B 1 25 ? -6.648 9.898 0.632 1 98.31 25 LEU B CA 1
ATOM 1066 C C . LEU B 1 25 ? -6.164 9.367 1.977 1 98.31 25 LEU B C 1
ATOM 1068 O O . LEU B 1 25 ? -5.078 8.789 2.064 1 98.31 25 LEU B O 1
ATOM 1072 N N . LEU B 1 26 ? -6.941 9.57 2.99 1 98.25 26 LEU B N 1
ATOM 1073 C CA . LEU B 1 26 ? -6.613 9.078 4.324 1 98.25 26 LEU B CA 1
ATOM 1074 C C . LEU B 1 26 ? -7.348 7.777 4.617 1 98.25 26 LEU B C 1
ATOM 1076 O O . LEU B 1 26 ? -8.578 7.723 4.562 1 98.25 26 LEU B O 1
ATOM 1080 N N . LYS B 1 27 ? -6.555 6.746 4.945 1 97.06 27 LYS B N 1
ATOM 1081 C CA . LYS B 1 27 ? -7.129 5.426 5.199 1 97.06 27 LYS B CA 1
ATOM 1082 C C . LYS B 1 27 ? -6.793 4.941 6.609 1 97.06 27 LYS B C 1
ATOM 1084 O O . LYS B 1 27 ? -5.621 4.883 6.984 1 97.06 27 LYS B O 1
ATOM 1089 N N . ALA B 1 28 ? -7.848 4.578 7.348 1 96.75 28 ALA B N 1
ATOM 1090 C CA . ALA B 1 28 ? -7.648 3.988 8.672 1 96.75 28 ALA B CA 1
ATOM 1091 C C . ALA B 1 28 ? -7.133 2.559 8.562 1 96.75 28 ALA B C 1
ATOM 1093 O O . ALA B 1 28 ? -7.586 1.79 7.707 1 96.75 28 ALA B O 1
ATOM 1094 N N . THR B 1 29 ? -6.176 2.221 9.422 1 92.81 29 THR B N 1
ATOM 1095 C CA . THR B 1 29 ? -5.613 0.875 9.5 1 92.81 29 THR B CA 1
ATOM 1096 C C . THR B 1 29 ? -5.684 0.337 10.922 1 92.81 29 THR B C 1
ATOM 1098 O O . T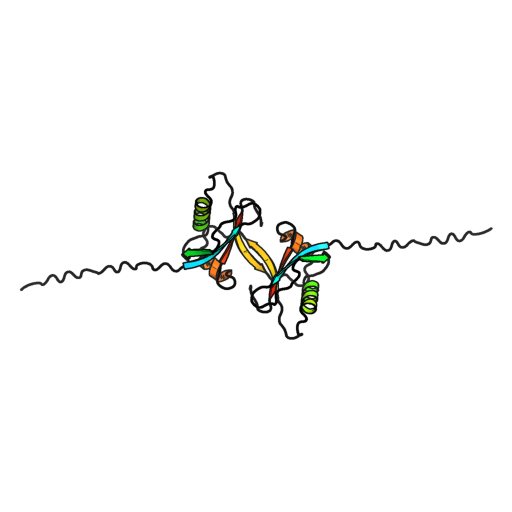HR B 1 29 ? -5.512 1.089 11.891 1 92.81 29 THR B O 1
ATOM 1101 N N . GLY B 1 30 ? -5.922 -1.019 10.961 1 87.56 30 GLY B N 1
ATOM 1102 C CA . GLY B 1 30 ? -6.027 -1.619 12.281 1 87.56 30 GLY B CA 1
ATOM 1103 C C . GLY B 1 30 ? -7.18 -1.068 13.102 1 87.56 30 GLY B C 1
ATOM 1104 O O . GLY B 1 30 ? -8.328 -1.069 12.648 1 87.56 30 GLY B O 1
ATOM 1105 N N . ASN B 1 31 ? -6.789 -0.446 14.289 1 88.62 31 ASN B N 1
ATOM 1106 C CA . ASN B 1 31 ? -7.812 -0.039 15.242 1 88.62 31 ASN B CA 1
ATOM 1107 C C . ASN B 1 31 ? -8.055 1.468 15.203 1 88.62 31 ASN B C 1
ATOM 1109 O O . ASN B 1 31 ? -8.711 2.021 16.078 1 88.62 31 ASN B O 1
ATOM 1113 N N . ALA B 1 32 ? -7.574 2.127 14.266 1 95.38 32 ALA B N 1
ATOM 1114 C CA . ALA B 1 32 ? -7.762 3.572 14.188 1 95.38 32 ALA B CA 1
ATOM 1115 C C . ALA B 1 32 ? -9.188 3.918 13.766 1 95.38 32 ALA B C 1
ATOM 1117 O O . ALA B 1 32 ? -9.805 3.197 12.977 1 95.38 32 ALA B O 1
ATOM 1118 N N . PRO B 1 33 ? -9.734 5.004 14.289 1 96.38 33 PRO B N 1
ATOM 1119 C CA . PRO B 1 33 ? -11.078 5.414 13.891 1 96.38 33 PRO B CA 1
ATOM 1120 C C . PRO B 1 33 ? -11.164 5.801 12.414 1 96.38 33 PRO B C 1
ATOM 1122 O O . PRO B 1 33 ? -10.289 6.504 11.906 1 96.38 33 PRO B O 1
ATOM 1125 N N . ILE B 1 34 ? -12.234 5.391 11.773 1 96.38 34 ILE B N 1
ATOM 1126 C CA . ILE B 1 34 ? -12.414 5.684 10.359 1 96.38 34 ILE B CA 1
ATOM 1127 C C . ILE B 1 34 ? -12.984 7.09 10.188 1 96.38 34 ILE B C 1
ATOM 1129 O O . ILE B 1 34 ? -13.977 7.445 10.82 1 96.38 34 ILE B O 1
ATOM 1133 N N . LEU B 1 35 ? -12.406 7.832 9.336 1 97.19 35 LEU B N 1
ATOM 1134 C CA . LEU B 1 35 ? -12.875 9.18 9.031 1 97.19 35 LEU B CA 1
ATOM 1135 C C . LEU B 1 35 ? -14.055 9.133 8.062 1 97.19 35 LEU B C 1
ATOM 1137 O O . LEU B 1 35 ? -14.062 8.328 7.129 1 97.19 35 LEU B O 1
ATOM 1141 N N . LYS B 1 36 ? -14.992 9.984 8.234 1 95.69 36 LYS B N 1
ATOM 1142 C CA . LYS B 1 36 ? -16.125 10.125 7.324 1 95.69 36 LYS B CA 1
ATOM 1143 C C . LYS B 1 36 ? -15.664 10.609 5.949 1 95.69 36 LYS B C 1
ATOM 1145 O O . LYS B 1 36 ? -16.078 10.062 4.926 1 95.69 36 LYS B O 1
ATOM 1150 N N . THR B 1 37 ? -14.867 11.664 5.977 1 96.38 37 THR B N 1
ATOM 1151 C CA . THR B 1 37 ? -14.258 12.18 4.754 1 96.38 37 THR B CA 1
ATOM 1152 C C . THR B 1 37 ? -12.852 11.602 4.57 1 96.38 37 THR B C 1
ATOM 1154 O O . THR B 1 37 ? -11.984 11.797 5.422 1 96.38 37 THR B O 1
ATOM 1157 N N . LYS B 1 38 ? -12.617 11.016 3.43 1 96 38 LYS B N 1
ATOM 1158 C CA . LYS B 1 38 ? -11.32 10.375 3.244 1 96 38 LYS B CA 1
ATOM 1159 C C . LYS B 1 38 ? -10.445 11.172 2.279 1 96 38 LYS B C 1
ATOM 1161 O O . LYS B 1 38 ? -9.227 10.984 2.24 1 96 38 LYS B O 1
ATOM 1166 N N . LYS B 1 39 ? -11.016 11.984 1.442 1 97.88 39 LYS B N 1
ATOM 1167 C CA . LYS B 1 39 ? -10.281 12.781 0.467 1 97.88 39 LYS B CA 1
ATOM 1168 C C . LYS B 1 39 ? -10.031 14.195 0.992 1 97.88 39 LYS B C 1
ATOM 1170 O O . LYS B 1 39 ? -10.938 14.844 1.504 1 97.88 39 LYS B O 1
ATOM 1175 N N . TRP B 1 40 ? -8.812 14.586 0.905 1 98.44 40 TRP B N 1
ATOM 1176 C CA . TRP B 1 40 ? -8.422 15.898 1.405 1 98.44 40 TRP B CA 1
ATOM 1177 C C . TRP B 1 40 ? -7.477 16.594 0.43 1 98.44 40 TRP B C 1
ATOM 1179 O O . TRP B 1 40 ? -6.586 15.961 -0.139 1 98.44 40 TRP B O 1
ATOM 1189 N N . MET B 1 41 ? -7.598 17.906 0.24 1 98.44 41 MET B N 1
ATOM 1190 C CA . MET B 1 41 ? -6.641 18.734 -0.496 1 98.44 41 MET B CA 1
ATOM 1191 C C . MET B 1 41 ? -5.586 19.312 0.442 1 98.44 41 MET B C 1
ATOM 1193 O O . MET B 1 41 ? -5.922 19.969 1.422 1 98.44 41 MET B O 1
ATOM 1197 N N . VAL B 1 42 ? -4.391 19.062 0.11 1 98.56 42 VAL B N 1
ATOM 1198 C CA . VAL B 1 42 ? -3.316 19.5 0.992 1 98.56 42 VAL B CA 1
ATOM 1199 C C . VAL B 1 42 ? -2.311 20.328 0.205 1 98.56 42 VAL B C 1
ATOM 1201 O O . VAL B 1 42 ? -1.973 20 -0.934 1 98.56 42 VAL B O 1
ATOM 1204 N N . GLU B 1 43 ? -1.811 21.391 0.87 1 98.5 43 GLU B N 1
ATOM 1205 C CA . GLU B 1 43 ? -0.759 22.188 0.249 1 98.5 43 GLU B CA 1
ATOM 1206 C C . GLU B 1 43 ? 0.508 21.359 0.036 1 98.5 43 GLU B C 1
ATOM 1208 O O . GLU B 1 43 ? 0.965 20.672 0.947 1 98.5 43 GLU B O 1
ATOM 1213 N N . LYS B 1 44 ? 1.099 21.609 -1.064 1 97.88 44 LYS B N 1
ATOM 1214 C CA . LYS B 1 44 ? 2.254 20.828 -1.479 1 97.88 44 LYS B CA 1
ATOM 1215 C C . LYS B 1 44 ? 3.441 21.062 -0.552 1 97.88 44 LYS B C 1
ATOM 1217 O O . LYS B 1 44 ? 4.246 20.156 -0.326 1 97.88 44 LYS B O 1
ATOM 1222 N N . GLU B 1 45 ? 3.547 22.219 0.021 1 98.31 45 GLU B N 1
ATOM 1223 C CA . GLU B 1 45 ? 4.746 22.594 0.766 1 98.31 45 GLU B CA 1
ATOM 1224 C C . GLU B 1 45 ? 4.656 22.141 2.219 1 98.31 45 GLU B C 1
ATOM 1226 O O . GLU B 1 45 ? 5.652 22.156 2.945 1 98.31 45 GLU B O 1
ATOM 1231 N N . LYS B 1 46 ? 3.521 21.719 2.635 1 98.56 46 LYS B N 1
ATOM 1232 C CA . LYS B 1 46 ? 3.389 21.234 4 1 98.56 46 LYS B CA 1
ATOM 1233 C C . LYS B 1 46 ? 4.203 19.953 4.203 1 98.56 46 LYS B C 1
ATOM 1235 O O . LYS B 1 46 ? 4.375 19.172 3.268 1 98.56 46 LYS B O 1
ATOM 1240 N N . THR B 1 47 ? 4.66 19.703 5.422 1 98.88 47 THR B N 1
ATOM 1241 C CA . THR B 1 47 ? 5.469 18.531 5.746 1 98.88 47 THR B CA 1
ATOM 1242 C C . THR B 1 47 ? 4.602 17.422 6.336 1 98.88 47 THR B C 1
ATOM 1244 O O . THR B 1 47 ? 3.445 17.656 6.691 1 98.88 47 THR B O 1
ATOM 1247 N N . VAL B 1 48 ? 5.16 16.266 6.484 1 98.94 48 VAL B N 1
ATOM 1248 C CA . VAL B 1 48 ? 4.523 15.109 7.117 1 98.94 48 VAL B CA 1
ATOM 1249 C C . VAL B 1 48 ? 4.148 15.453 8.555 1 98.94 48 VAL B C 1
ATOM 1251 O O . VAL B 1 48 ? 3.066 15.102 9.031 1 98.94 48 VAL B O 1
ATOM 1254 N N . ALA B 1 49 ? 5.047 16.219 9.211 1 98.88 49 ALA B N 1
ATOM 1255 C CA . ALA B 1 49 ? 4.785 16.625 10.586 1 98.88 49 ALA B CA 1
ATOM 1256 C C . ALA B 1 49 ? 3.518 17.469 10.68 1 98.88 49 ALA B C 1
ATOM 1258 O O . ALA B 1 49 ? 2.725 17.297 11.609 1 98.88 49 ALA B O 1
ATOM 1259 N N . SER B 1 50 ? 3.338 18.297 9.758 1 98.75 50 SER B N 1
ATOM 1260 C CA . SER B 1 50 ? 2.145 19.125 9.727 1 98.75 50 SER B CA 1
ATOM 1261 C C . SER B 1 50 ? 0.882 18.297 9.547 1 98.75 50 SER B C 1
ATOM 1263 O O . SER B 1 50 ? -0.139 18.562 10.188 1 98.75 50 SER B O 1
ATOM 1265 N N . ILE B 1 51 ? 0.933 17.328 8.68 1 98.81 51 ILE B N 1
ATOM 1266 C CA . ILE B 1 51 ? -0.207 16.453 8.438 1 98.81 51 ILE B CA 1
ATOM 1267 C C . ILE B 1 51 ? -0.494 15.617 9.695 1 98.81 51 ILE B C 1
ATOM 1269 O O . ILE B 1 51 ? -1.654 15.406 10.047 1 98.81 51 ILE B O 1
ATOM 1273 N N . HIS B 1 52 ? 0.533 15.172 10.273 1 98.75 52 HIS B N 1
ATOM 1274 C CA . HIS B 1 52 ? 0.409 14.422 11.516 1 98.75 52 HIS B CA 1
ATOM 1275 C C . HIS B 1 52 ? -0.332 15.234 12.578 1 98.75 52 HIS B C 1
ATOM 1277 O O . HIS B 1 52 ? -1.278 14.742 13.195 1 98.75 52 HIS B O 1
ATOM 1283 N N . GLU B 1 53 ? 0.067 16.5 12.766 1 98.69 53 GLU B N 1
ATOM 1284 C CA . GLU B 1 53 ? -0.583 17.375 13.727 1 98.69 53 GLU B CA 1
ATOM 1285 C C . GLU B 1 53 ? -2.041 17.625 13.352 1 98.69 53 GLU B C 1
ATOM 1287 O O . GLU B 1 53 ? -2.922 17.609 14.219 1 98.69 53 GLU B O 1
ATOM 1292 N N . PHE B 1 54 ? -2.236 17.875 12.086 1 98.62 54 PHE B N 1
ATOM 1293 C CA . PHE B 1 54 ? -3.58 18.078 11.562 1 98.62 54 PHE B CA 1
ATOM 1294 C C . PHE B 1 54 ? -4.48 16.891 11.906 1 98.62 54 PHE B C 1
ATOM 1296 O O . PHE B 1 54 ? -5.605 17.078 12.375 1 98.62 54 PHE B O 1
ATOM 1303 N N . LEU B 1 55 ? -3.994 15.719 11.711 1 98.56 55 LEU B N 1
ATOM 1304 C CA . LEU B 1 55 ? -4.777 14.508 11.922 1 98.56 55 LEU B CA 1
ATOM 1305 C C . LEU B 1 55 ? -5.07 14.297 13.406 1 98.56 55 LEU B C 1
ATOM 1307 O O . LEU B 1 55 ? -6.168 13.875 13.773 1 98.56 55 LEU B O 1
ATOM 1311 N N . ARG B 1 56 ? -4.094 14.602 14.242 1 98.56 56 ARG B N 1
ATOM 1312 C CA . ARG B 1 56 ? -4.34 14.508 15.68 1 98.56 56 ARG B CA 1
ATOM 1313 C C . ARG B 1 56 ? -5.508 15.398 16.094 1 98.56 56 ARG B C 1
ATOM 1315 O O . ARG B 1 56 ? -6.363 14.977 16.875 1 98.56 56 ARG B O 1
ATOM 1322 N N . LYS B 1 57 ? -5.508 16.609 15.555 1 98.38 57 LYS B N 1
ATOM 1323 C CA . LYS B 1 57 ? -6.57 17.562 15.867 1 98.38 57 LYS B CA 1
ATOM 1324 C C . LYS B 1 57 ? -7.91 17.094 15.312 1 98.38 57 LYS B C 1
ATOM 1326 O O . LYS B 1 57 ? -8.93 17.156 16 1 98.38 57 LYS B O 1
ATOM 1331 N N . LEU B 1 58 ? -7.906 16.641 14.055 1 97.81 58 LEU B N 1
ATOM 1332 C CA . LEU B 1 58 ? -9.109 16.172 13.367 1 97.81 58 LEU B CA 1
ATOM 1333 C C . LEU B 1 58 ? -9.766 15.039 14.141 1 97.81 58 LEU B C 1
ATOM 1335 O O . LEU B 1 58 ? -10.984 14.992 14.273 1 97.81 58 LEU B O 1
ATOM 1339 N N . LEU B 1 59 ? -8.914 14.172 14.75 1 97.94 59 LEU B N 1
ATOM 1340 C CA . LEU B 1 59 ? -9.391 12.984 15.445 1 97.94 59 LEU B CA 1
ATOM 1341 C C . LEU B 1 59 ? -9.578 13.266 16.938 1 97.94 59 LEU B C 1
ATOM 1343 O O . LEU B 1 59 ? -10.016 12.391 17.688 1 97.94 59 LEU B O 1
ATOM 1347 N N . LYS B 1 60 ? -9.18 14.445 17.312 1 97.81 60 LYS B N 1
ATOM 1348 C CA . LYS B 1 60 ? -9.289 14.875 18.703 1 97.81 60 LYS B CA 1
ATOM 1349 C C . LYS B 1 60 ? -8.578 13.891 19.641 1 97.81 60 LYS B C 1
ATOM 1351 O O . LYS B 1 60 ? -9.164 13.445 20.625 1 97.81 60 LYS B O 1
ATOM 1356 N N . LEU B 1 61 ? -7.367 13.578 19.391 1 97.94 61 LEU B N 1
ATOM 1357 C CA . LEU B 1 61 ? -6.613 12.586 20.156 1 97.94 61 LEU B CA 1
ATOM 1358 C C . LEU B 1 61 ? -6.02 13.203 21.406 1 97.94 61 LEU B C 1
ATOM 1360 O O . LEU B 1 61 ? -5.566 14.352 21.391 1 97.94 61 LEU B O 1
ATOM 1364 N N . ASP B 1 62 ? -5.965 12.359 22.391 1 97.94 62 ASP B N 1
ATOM 1365 C CA . ASP B 1 62 ? -5.234 12.75 23.578 1 97.94 62 ASP B CA 1
ATOM 1366 C C . ASP B 1 62 ? -3.734 12.828 23.312 1 97.94 62 ASP B C 1
ATOM 1368 O O . ASP B 1 62 ? -3.205 12.062 22.5 1 97.94 62 ASP B O 1
ATOM 1372 N N . PRO B 1 63 ? -3.064 13.734 24.062 1 97 63 PRO B N 1
ATOM 1373 C CA . PRO B 1 63 ? -1.613 13.844 23.891 1 97 63 PRO B CA 1
ATOM 1374 C C . PRO B 1 63 ? -0.891 12.523 24.125 1 97 63 PRO B C 1
ATOM 1376 O O . PRO B 1 63 ? 0.176 12.281 23.562 1 97 63 PRO B O 1
ATOM 1379 N N . SER B 1 64 ? -1.482 11.586 24.844 1 97.69 64 SER B N 1
ATOM 1380 C CA . SER B 1 64 ? -0.845 10.32 25.172 1 97.69 64 SER B CA 1
ATOM 1381 C C . SER B 1 64 ? -1.12 9.266 24.109 1 97.69 64 SER B C 1
ATOM 1383 O O . SER B 1 64 ? -0.475 8.219 24.078 1 97.69 64 SER B O 1
ATOM 1385 N N . ASP B 1 65 ? -2.139 9.578 23.312 1 97.75 65 ASP B N 1
ATOM 1386 C CA . ASP B 1 65 ? -2.467 8.617 22.25 1 97.75 65 ASP B CA 1
ATOM 1387 C C . ASP B 1 65 ? -1.35 8.539 21.219 1 97.75 65 ASP B C 1
ATOM 1389 O O . ASP B 1 65 ? -0.769 9.555 20.844 1 97.75 65 ASP B O 1
ATOM 1393 N N . SER B 1 66 ? -1.076 7.289 20.812 1 97.81 66 SER B N 1
ATOM 1394 C CA . SER B 1 66 ? -0.162 7.121 19.688 1 97.81 66 SER B CA 1
ATOM 1395 C C . SER B 1 66 ? -0.881 7.312 18.359 1 97.81 66 SER B C 1
ATOM 1397 O O . SER B 1 66 ? -2.084 7.066 18.25 1 97.81 66 SER B O 1
ATOM 1399 N N . LEU B 1 67 ? -0.142 7.82 17.406 1 98 67 LEU B N 1
ATOM 1400 C CA . LEU B 1 67 ? -0.584 7.926 16.016 1 98 67 LEU B CA 1
ATOM 1401 C C . LEU B 1 67 ? 0.58 7.707 15.062 1 98 67 LEU B C 1
ATOM 1403 O O . LEU B 1 67 ? 1.648 8.297 15.227 1 98 67 LEU B O 1
ATOM 1407 N N . PHE B 1 68 ? 0.327 6.867 14.078 1 97.94 68 PHE B N 1
ATOM 1408 C CA . PHE B 1 68 ? 1.312 6.578 13.039 1 97.94 68 PHE B CA 1
ATOM 1409 C C . PHE B 1 68 ? 0.758 6.91 11.664 1 97.94 68 PHE B C 1
ATOM 1411 O O . PHE B 1 68 ? -0.421 6.676 11.383 1 97.94 68 PHE B O 1
ATOM 1418 N N . LEU B 1 69 ? 1.628 7.445 10.867 1 98.19 69 LEU B N 1
ATOM 1419 C CA . LEU B 1 69 ? 1.317 7.758 9.477 1 98.19 69 LEU B CA 1
ATOM 1420 C C . LEU B 1 69 ? 2.238 6.996 8.531 1 98.19 69 LEU B C 1
ATOM 1422 O O . LEU B 1 69 ? 3.447 6.918 8.766 1 98.19 69 LEU B O 1
ATOM 1426 N N . TYR B 1 70 ? 1.632 6.398 7.48 1 97.88 70 TYR B N 1
ATOM 1427 C CA . TYR B 1 70 ? 2.402 5.645 6.496 1 97.88 70 TYR B CA 1
ATOM 1428 C C . TYR B 1 70 ? 2.041 6.07 5.078 1 97.88 70 TYR B C 1
ATOM 1430 O O . TYR B 1 70 ? 0.872 6.32 4.777 1 97.88 70 TYR B O 1
ATOM 1438 N N . VAL B 1 71 ? 3.014 6.121 4.227 1 98 71 VAL B N 1
ATOM 1439 C CA . VAL B 1 71 ? 2.781 6.277 2.795 1 98 71 VAL B CA 1
ATOM 1440 C C . VAL B 1 71 ? 2.537 4.91 2.16 1 98 71 VAL B C 1
ATOM 1442 O O . VAL B 1 71 ? 3.295 3.965 2.396 1 98 71 VAL B O 1
ATOM 1445 N N . ASN B 1 72 ? 1.47 4.844 1.402 1 95.44 72 ASN B N 1
ATOM 1446 C CA . ASN B 1 72 ? 1.208 3.621 0.653 1 95.44 72 ASN B CA 1
ATOM 1447 C C . ASN B 1 72 ? 2.223 3.424 -0.469 1 95.44 72 ASN B C 1
ATOM 1449 O O . ASN B 1 72 ? 2.486 4.344 -1.242 1 95.44 72 ASN B O 1
ATOM 1453 N N . GLN B 1 73 ? 2.709 2.244 -0.511 1 93.88 73 GLN B N 1
ATOM 1454 C CA . GLN B 1 73 ? 3.611 1.883 -1.599 1 93.88 73 GLN B CA 1
ATOM 1455 C C . GLN B 1 73 ? 3.463 0.41 -1.971 1 93.88 73 GLN B C 1
ATOM 1457 O O . GLN B 1 73 ? 2.688 -0.318 -1.349 1 93.88 73 GLN B O 1
ATOM 1462 N N . ALA B 1 74 ? 3.986 0.021 -3.098 1 95.06 74 ALA B N 1
ATOM 1463 C CA . ALA B 1 74 ? 4.121 -1.375 -3.502 1 95.06 74 ALA B CA 1
ATOM 1464 C C . ALA B 1 74 ? 5.438 -1.606 -4.238 1 95.06 74 ALA B C 1
ATOM 1466 O O . ALA B 1 74 ? 6.074 -0.656 -4.703 1 95.06 74 ALA B O 1
ATOM 1467 N N . PHE B 1 75 ? 5.922 -2.807 -4.199 1 95.69 75 PHE B N 1
ATOM 1468 C CA . PHE B 1 75 ? 7.145 -3.129 -4.926 1 95.69 75 PHE B CA 1
ATOM 1469 C C . PHE B 1 75 ? 7.004 -4.461 -5.652 1 95.69 75 PHE B C 1
ATOM 1471 O O . PHE B 1 75 ? 6.219 -5.316 -5.242 1 95.69 75 PHE B O 1
ATOM 1478 N N . ALA B 1 76 ? 7.777 -4.57 -6.73 1 97.56 76 ALA B N 1
ATOM 1479 C CA . ALA B 1 76 ? 7.82 -5.844 -7.445 1 97.56 76 ALA B CA 1
ATOM 1480 C C . ALA B 1 76 ? 8.727 -6.84 -6.727 1 97.56 76 ALA B C 1
ATOM 1482 O O . ALA B 1 76 ? 9.938 -6.645 -6.648 1 97.56 76 ALA B O 1
ATOM 1483 N N . PRO B 1 77 ? 8.125 -7.871 -6.234 1 98.25 77 PRO B N 1
ATOM 1484 C CA . PRO B 1 77 ? 8.984 -8.852 -5.559 1 98.25 77 PRO B CA 1
ATOM 1485 C C . PRO B 1 77 ? 9.797 -9.695 -6.535 1 98.25 77 PRO B C 1
ATOM 1487 O O . PRO B 1 77 ? 9.367 -9.922 -7.668 1 98.25 77 PRO B O 1
ATOM 1490 N N . PRO B 1 78 ? 11.023 -10.156 -6.125 1 98.5 78 PRO B N 1
ATOM 1491 C CA . PRO B 1 78 ? 11.789 -11.055 -6.984 1 98.5 78 PRO B CA 1
ATOM 1492 C C . PRO B 1 78 ? 11.055 -12.367 -7.277 1 98.5 78 PRO B C 1
ATOM 1494 O O . PRO B 1 78 ? 10.383 -12.906 -6.398 1 98.5 78 PRO B O 1
ATOM 1497 N N . PRO B 1 79 ? 11.211 -12.844 -8.461 1 98.62 79 PRO B N 1
ATOM 1498 C CA . PRO B 1 79 ? 10.445 -14.023 -8.883 1 98.62 79 PRO B CA 1
ATOM 1499 C C . PRO B 1 79 ? 10.773 -15.266 -8.047 1 98.62 79 PRO B C 1
ATOM 1501 O O . PRO B 1 79 ? 9.938 -16.156 -7.914 1 98.62 79 PRO B O 1
ATOM 1504 N N . ASP B 1 80 ? 12.016 -15.305 -7.469 1 98.81 80 ASP B N 1
ATOM 1505 C CA . ASP B 1 80 ? 12.438 -16.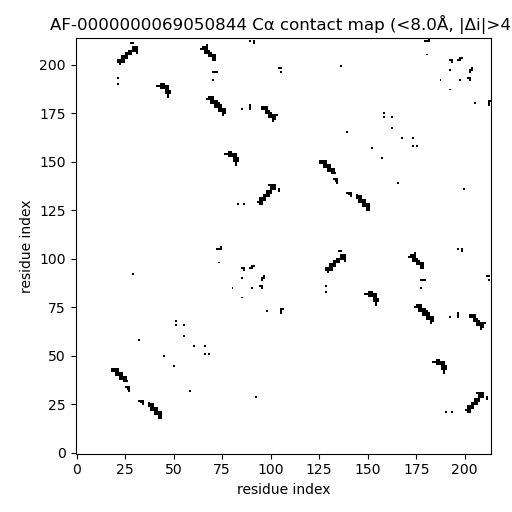516 -6.758 1 98.81 80 ASP B CA 1
ATOM 1506 C C . ASP B 1 80 ? 12.047 -16.438 -5.281 1 98.81 80 ASP B C 1
ATOM 1508 O O . ASP B 1 80 ? 12.234 -17.406 -4.539 1 98.81 80 ASP B O 1
ATOM 1512 N N . GLN B 1 81 ? 11.445 -15.383 -4.836 1 98.62 81 GLN B N 1
ATOM 1513 C CA . GLN B 1 81 ? 11.023 -15.242 -3.445 1 98.62 81 GLN B CA 1
ATOM 1514 C C . GLN B 1 81 ? 9.812 -16.125 -3.148 1 98.62 81 GLN B C 1
ATOM 1516 O O . GLN B 1 81 ? 8.898 -16.219 -3.963 1 98.62 81 GLN B O 1
ATOM 1521 N N . THR B 1 82 ? 9.766 -16.641 -1.968 1 98.88 82 THR B N 1
ATOM 1522 C CA . THR B 1 82 ? 8.648 -17.484 -1.584 1 98.88 82 THR B CA 1
ATOM 1523 C C . THR B 1 82 ? 7.504 -16.672 -1.007 1 98.88 82 THR B C 1
ATOM 1525 O O . THR B 1 82 ? 7.727 -15.586 -0.46 1 98.88 82 THR B O 1
ATOM 1528 N N . MET B 1 83 ? 6.316 -17.266 -1.014 1 98.75 83 MET B N 1
ATOM 1529 C CA . MET B 1 83 ? 5.145 -16.625 -0.418 1 98.75 83 MET B CA 1
ATOM 1530 C C . MET B 1 83 ? 5.293 -16.516 1.097 1 98.75 83 MET B C 1
ATOM 1532 O O . MET B 1 83 ? 4.859 -15.539 1.701 1 98.75 83 MET B O 1
ATOM 1536 N N . LYS B 1 84 ? 5.945 -17.469 1.649 1 98.5 84 LYS B N 1
ATOM 1537 C CA . LYS B 1 84 ? 6.211 -17.438 3.084 1 98.5 84 LYS B CA 1
ATOM 1538 C C . LYS B 1 84 ? 7.012 -16.203 3.471 1 98.5 84 LYS B C 1
ATOM 1540 O O . LYS B 1 84 ? 6.648 -15.484 4.406 1 98.5 84 LYS B O 1
ATOM 1545 N N . ASN B 1 85 ? 8.117 -15.984 2.773 1 98.31 85 ASN B N 1
ATOM 1546 C CA . ASN B 1 85 ? 8.984 -14.852 3.082 1 98.31 85 ASN B CA 1
ATOM 1547 C C . ASN B 1 85 ? 8.227 -13.523 2.973 1 98.31 85 ASN B C 1
ATOM 1549 O O . ASN B 1 85 ? 8.352 -12.664 3.848 1 98.31 85 ASN B O 1
ATOM 1553 N N . LEU B 1 86 ? 7.473 -13.414 1.931 1 98.44 86 LEU B N 1
ATOM 1554 C CA . LEU B 1 86 ? 6.699 -12.195 1.726 1 98.44 86 LEU B CA 1
ATOM 1555 C C . LEU B 1 86 ? 5.656 -12.023 2.824 1 98.44 86 LEU B C 1
ATOM 1557 O O . LEU B 1 86 ? 5.48 -10.922 3.354 1 98.44 86 LEU B O 1
ATOM 1561 N N . TYR B 1 87 ? 5.055 -13.07 3.17 1 97.75 87 TYR B N 1
ATOM 1562 C CA . TYR B 1 87 ? 4.039 -13.023 4.215 1 97.75 87 TYR B CA 1
ATOM 1563 C C . TYR B 1 87 ? 4.645 -12.586 5.543 1 97.75 87 TYR B C 1
ATOM 1565 O O . TYR B 1 87 ? 4.086 -11.734 6.238 1 97.75 87 TYR B O 1
ATOM 1573 N N . ASP B 1 88 ? 5.746 -13.188 5.934 1 96.5 88 ASP B N 1
ATOM 1574 C CA . ASP B 1 88 ? 6.395 -12.906 7.207 1 96.5 88 ASP B CA 1
ATOM 1575 C C . ASP B 1 88 ? 6.766 -11.422 7.316 1 96.5 88 ASP B C 1
ATOM 1577 O O . ASP B 1 88 ? 6.707 -10.844 8.406 1 96.5 88 ASP B O 1
ATOM 1581 N N . CYS B 1 89 ? 7.059 -10.789 6.242 1 94.69 89 CYS B N 1
ATOM 1582 C CA . CYS B 1 89 ? 7.57 -9.422 6.273 1 94.69 89 CYS B CA 1
ATOM 1583 C C . CYS B 1 89 ? 6.457 -8.414 6.012 1 94.69 89 CYS B C 1
ATOM 1585 O O . CYS B 1 89 ? 6.484 -7.305 6.539 1 94.69 89 CYS B O 1
ATOM 1587 N N . TYR B 1 90 ? 5.469 -8.844 5.246 1 94.75 90 TYR B N 1
ATOM 1588 C CA . TYR B 1 90 ? 4.609 -7.793 4.707 1 94.75 90 TYR B CA 1
ATOM 1589 C C . TYR B 1 90 ? 3.141 -8.109 4.965 1 94.75 90 TYR B C 1
ATOM 1591 O O . TYR B 1 90 ? 2.256 -7.406 4.465 1 94.75 90 TYR B O 1
ATOM 1599 N N . ASN B 1 91 ? 2.891 -9.125 5.637 1 94.06 91 ASN B N 1
ATOM 1600 C CA . ASN B 1 91 ? 1.479 -9.359 5.914 1 94.06 91 ASN B CA 1
AT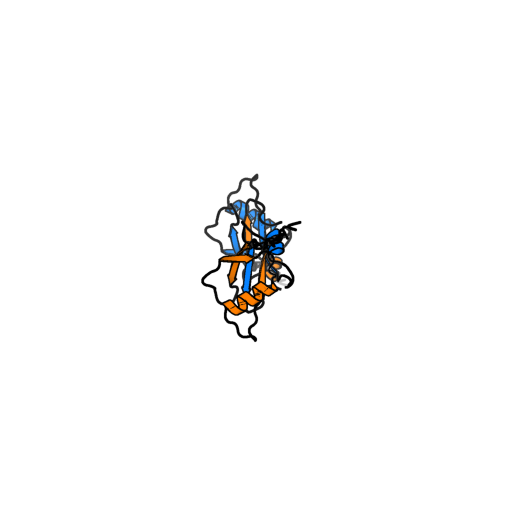OM 1601 C C . ASN B 1 91 ? 0.861 -8.211 6.703 1 94.06 91 ASN B C 1
ATOM 1603 O O . ASN B 1 91 ? 1.553 -7.531 7.469 1 94.06 91 ASN B O 1
ATOM 1607 N N . THR B 1 92 ? -0.261 -7.887 6.492 1 88.25 92 THR B N 1
ATOM 1608 C CA . THR B 1 92 ? -1.053 -6.914 7.23 1 88.25 92 THR B CA 1
ATOM 1609 C C . THR B 1 92 ? -2.334 -7.547 7.766 1 88.25 92 THR B C 1
ATOM 1611 O O . THR B 1 92 ? -3.146 -8.062 6.992 1 88.25 92 THR B O 1
ATOM 1614 N N . ASP B 1 93 ? -2.414 -7.465 9.078 1 87.44 93 ASP B N 1
ATOM 1615 C CA . ASP B 1 93 ? -3.59 -8.023 9.742 1 87.44 93 ASP B CA 1
ATOM 1616 C C . ASP B 1 93 ? -3.824 -9.469 9.312 1 87.44 93 ASP B C 1
ATOM 1618 O O . ASP B 1 93 ? -4.949 -9.852 8.969 1 87.44 93 ASP B O 1
ATOM 1622 N N . GLY B 1 94 ? -2.762 -10.25 9.055 1 91.06 94 GLY B N 1
ATOM 1623 C CA . GLY B 1 94 ? -2.824 -11.688 8.852 1 91.06 94 GLY B CA 1
ATOM 1624 C C . GLY B 1 94 ? -2.992 -12.078 7.398 1 91.06 94 GLY B C 1
ATOM 1625 O O . GLY B 1 94 ? -3.172 -13.258 7.082 1 91.06 94 GLY B O 1
ATOM 1626 N N . ARG B 1 95 ? -2.914 -11.164 6.449 1 96.5 95 ARG B N 1
ATOM 1627 C CA . ARG B 1 95 ? -3.033 -11.438 5.02 1 96.5 95 ARG B CA 1
ATOM 1628 C C . ARG B 1 95 ? -1.942 -10.719 4.234 1 96.5 95 ARG B C 1
ATOM 1630 O O . ARG B 1 95 ? -1.585 -9.578 4.555 1 96.5 95 ARG B O 1
ATOM 1637 N N . LEU B 1 96 ? -1.519 -11.445 3.223 1 97.81 96 LEU B N 1
ATOM 1638 C CA . LEU B 1 96 ? -0.604 -10.805 2.283 1 97.81 96 LEU B CA 1
ATOM 1639 C C . LEU B 1 96 ? -1.365 -10.203 1.104 1 97.81 96 LEU B C 1
ATOM 1641 O O . LEU B 1 96 ? -2.076 -10.922 0.393 1 97.81 96 LEU B O 1
ATOM 1645 N N . ILE B 1 97 ? -1.23 -8.922 0.916 1 97.81 97 ILE B N 1
ATOM 1646 C CA . ILE B 1 97 ? -1.923 -8.25 -0.181 1 97.81 97 ILE B CA 1
ATOM 1647 C C . ILE B 1 97 ? -0.998 -8.156 -1.392 1 97.81 97 ILE B C 1
ATOM 1649 O O . ILE B 1 97 ? 0.109 -7.621 -1.293 1 97.81 97 ILE B O 1
ATOM 1653 N N . LEU B 1 98 ? -1.439 -8.641 -2.492 1 98.5 98 LEU B N 1
ATOM 1654 C CA . LEU B 1 98 ? -0.76 -8.531 -3.777 1 98.5 98 LEU B CA 1
ATOM 1655 C C . LEU B 1 98 ? -1.594 -7.719 -4.762 1 98.5 98 LEU B C 1
ATOM 1657 O O . LEU B 1 98 ? -2.789 -7.973 -4.93 1 98.5 98 LEU B O 1
ATOM 1661 N N . HIS B 1 99 ? -0.927 -6.758 -5.309 1 98.06 99 HIS B N 1
ATOM 1662 C CA . HIS B 1 99 ? -1.537 -6.004 -6.398 1 98.06 99 HIS B CA 1
ATOM 1663 C C . HIS B 1 99 ? -1.123 -6.566 -7.758 1 98.06 99 HIS B C 1
ATOM 1665 O O . HIS B 1 99 ? 0.035 -6.941 -7.949 1 98.06 99 HIS B O 1
ATOM 1671 N N . TYR B 1 100 ? -2.021 -6.543 -8.672 1 98.25 100 TYR B N 1
ATOM 1672 C CA . TYR B 1 100 ? -1.689 -6.938 -10.039 1 98.25 100 TYR B CA 1
ATOM 1673 C C . TYR B 1 100 ? -2.242 -5.934 -11.047 1 98.25 100 TYR B C 1
ATOM 1675 O O . TYR B 1 100 ? -3.295 -5.332 -10.82 1 98.25 100 TYR B O 1
ATOM 1683 N N . CYS B 1 101 ? -1.518 -5.789 -12.18 1 97.5 101 CYS B N 1
ATOM 1684 C CA . CYS B 1 101 ? -1.896 -4.848 -13.227 1 97.5 101 CYS B CA 1
ATOM 1685 C C . CYS B 1 101 ? -1.261 -5.23 -14.555 1 97.5 101 CYS B C 1
ATOM 1687 O O . CYS B 1 101 ? -0.312 -6.016 -14.594 1 97.5 101 CYS B O 1
ATOM 1689 N N . LYS B 1 102 ? -1.845 -4.637 -15.625 1 96.81 102 LYS B N 1
ATOM 1690 C CA . LYS B 1 102 ? -1.337 -4.926 -16.969 1 96.81 102 LYS B CA 1
ATOM 1691 C C . LYS B 1 102 ? -0.393 -3.828 -17.453 1 96.81 102 LYS B C 1
ATOM 1693 O O . LYS B 1 102 ? 0.229 -3.955 -18.5 1 96.81 102 LYS B O 1
ATOM 1698 N N . THR B 1 103 ? -0.401 -2.678 -16.75 1 94.12 103 THR B N 1
ATOM 1699 C CA . THR B 1 103 ? 0.548 -1.592 -16.969 1 94.12 103 THR B CA 1
ATOM 1700 C C . THR B 1 103 ? 1.302 -1.27 -15.68 1 94.12 103 THR B C 1
ATOM 1702 O O . THR B 1 103 ? 0.751 -1.396 -14.586 1 94.12 103 THR B O 1
ATOM 1705 N N . GLN B 1 104 ? 2.627 -0.919 -15.875 1 89.81 104 GLN B N 1
ATOM 1706 C CA . GLN B 1 104 ? 3.43 -0.624 -14.688 1 89.81 104 GLN B CA 1
ATOM 1707 C C . GLN B 1 104 ? 2.77 0.455 -13.836 1 89.81 104 GLN B C 1
ATOM 1709 O O . GLN B 1 104 ? 2.463 1.543 -14.328 1 89.81 104 GLN B O 1
ATOM 1714 N N . ALA B 1 105 ? 2.602 0.108 -12.555 1 86.19 105 ALA B N 1
ATOM 1715 C CA . ALA B 1 105 ? 1.913 1.037 -11.664 1 86.19 105 ALA B CA 1
ATOM 1716 C C . ALA B 1 105 ? 2.887 1.666 -10.672 1 86.19 105 ALA B C 1
ATOM 1718 O O . ALA B 1 105 ? 2.723 2.824 -10.281 1 86.19 105 ALA B O 1
ATOM 1719 N N . TRP B 1 106 ? 3.789 0.885 -10.312 1 86.38 106 TRP B N 1
ATOM 1720 C CA . TRP B 1 106 ? 4.809 1.357 -9.383 1 86.38 106 TRP B CA 1
ATOM 1721 C C . TRP B 1 106 ? 6.207 1.095 -9.922 1 86.38 106 TRP B C 1
ATOM 1723 O O . TRP B 1 106 ? 6.449 0.068 -10.562 1 86.38 106 TRP B O 1
ATOM 1733 N N . GLY B 1 107 ? 7.195 1.906 -9.711 1 77.69 107 GLY B N 1
ATOM 1734 C CA . GLY B 1 107 ? 8.57 1.793 -10.18 1 77.69 107 GLY B CA 1
ATOM 1735 C C . GLY B 1 107 ? 9.562 2.508 -9.281 1 77.69 107 GLY B C 1
ATOM 1736 O O . GLY B 1 107 ? 9.18 3.34 -8.453 1 77.69 107 GLY B O 1
#

Solvent-accessible surface area (backbone atoms only — not comparable to full-atom values): 12761 Å² total; per-residue (Å²): 135,85,77,74,76,71,75,75,72,73,73,71,72,74,70,72,73,77,73,57,66,43,49,33,36,56,39,58,38,92,86,29,77,74,64,91,73,36,72,44,79,38,53,31,80,43,30,42,47,55,52,52,52,51,48,39,60,76,66,64,57,55,92,84,56,58,75,46,60,25,41,47,46,57,44,71,67,60,50,84,40,35,44,42,61,50,35,76,71,41,36,50,97,80,30,29,45,33,36,34,20,50,59,92,77,70,128,136,84,78,75,77,72,75,74,73,73,72,71,71,72,70,72,72,77,72,57,64,44,48,33,36,58,40,59,37,94,82,30,78,73,65,90,73,36,74,44,78,39,52,30,81,43,30,44,47,55,52,51,52,50,49,39,58,77,66,64,57,55,92,85,56,58,75,46,58,24,42,46,46,58,44,72,67,60,50,84,42,34,44,42,61,51,36,77,71,40,36,50,99,84,30,29,44,34,36,34,20,51,59,92,78,67,130

InterPro domains:
  IPR007242 Ubiquitin-like protein Atg12 [PF04110] (21-107)
  IPR007242 Ubiquitin-like protein Atg12 [PTHR13385] (10-107)
  IPR029071 Ubiquitin-like domain superfamily [SSF54236] (6-107)

Radius of gyration: 27.61 Å; Cα contacts (8 Å, |Δi|>4): 343; chains: 2; bounding box: 31×148×50 Å

Organism: Acyrthosiphon pisum (NCBI:txid7029)

Nearest PDB structures (foldseek):
  7eu4-assembly3_E  TM=6.197E-01  e=1.002E-07  Arabidopsis thaliana
  4naw-assembly4_M  TM=5.774E-01  e=3.892E-06  Homo sapiens
  4xc2-assembly2_B  TM=5.529E-01  e=1.048E-02  Homo sapiens
  2r2q-assembly2_B  TM=5.693E-01  e=1.270E-02  Homo sapiens
  7eu4-assembly3_E  TM=6.178E-01  e=7.090E-08  Arabidopsis thaliana

pLDDT: mean 88.11, std 18.99, range [36.19, 98.94]